Protein AF-A0A963RFQ5-F1 (afdb_monomer)

Solvent-accessible surface area (backbone atoms only — not comparable to full-atom values): 11473 Å² total; per-residue (Å²): 136,90,87,81,85,85,83,85,79,84,81,82,82,82,81,80,81,77,82,69,83,75,82,71,63,84,36,61,40,74,43,76,66,54,84,92,46,74,45,74,45,42,28,19,70,93,43,61,26,36,40,39,58,56,91,96,36,37,60,74,47,77,50,60,72,53,60,88,39,34,50,74,44,72,41,97,82,26,32,37,38,37,42,27,38,72,38,75,66,40,70,39,47,35,40,40,34,36,82,82,50,64,47,44,32,40,40,38,21,30,91,87,52,79,42,39,47,32,40,37,63,46,74,76,87,74,64,92,75,74,61,76,63,79,74,65,68,73,66,71,73,66,49,74,66,59,53,32,48,75,73,72,51,71,76,76,82,75,60,75,87,75,56,86,78,86,77,84,88,86,78,64,76,92,76,53,76,95,72,133

Secondary structure (DSSP, 8-state):
----PPP------------PPP---TTEEEEE--TT-EEEEEE-TT--EEEE--TT--EEEEEES-TTTEEEEE-TTSSEEEEEESSTT-EEEEEEEESS-EEEEEEEE-SSS---SEEEEE-----TT-S------------HHHHHHHTT-PPPPPPGGGS-------S-GGGS-S--

Radius of gyration: 33.77 Å; Cα contacts (8 Å, |Δi|>4): 260; chains: 1; bounding box: 66×51×131 Å

Mean predicted aligned error: 17.14 Å

pLDDT: mean 80.34, std 19.24, range [42.47, 98.69]

Structure (mmCIF, N/CA/C/O backbone):
data_AF-A0A963RFQ5-F1
#
_entry.id   AF-A0A963RFQ5-F1
#
loop_
_atom_site.group_PDB
_atom_site.id
_atom_site.type_symbol
_atom_site.label_atom_id
_atom_site.label_alt_id
_atom_site.label_comp_id
_atom_site.label_asym_id
_atom_site.label_entity_id
_atom_site.label_seq_id
_atom_site.pdbx_PDB_ins_code
_atom_site.Cartn_x
_atom_site.Cartn_y
_atom_site.Cartn_z
_atom_site.occupancy
_atom_site.B_iso_or_equiv
_atom_site.auth_seq_id
_atom_site.auth_comp_id
_atom_site.auth_asym_id
_atom_site.auth_atom_id
_atom_site.pdbx_PDB_model_num
ATOM 1 N N . MET A 1 1 ? -50.830 -5.154 -74.357 1.00 43.59 1 MET A N 1
ATOM 2 C CA . MET A 1 1 ? -49.476 -5.124 -73.756 1.00 43.59 1 MET A CA 1
ATOM 3 C C . MET A 1 1 ? -49.613 -4.628 -72.321 1.00 43.59 1 MET A C 1
ATOM 5 O O . MET A 1 1 ? -50.204 -3.578 -72.120 1.00 43.59 1 MET A O 1
ATOM 9 N N . LYS A 1 2 ? -49.219 -5.442 -71.331 1.00 42.47 2 LYS A N 1
ATOM 10 C CA . LYS A 1 2 ? -49.430 -5.193 -69.890 1.00 42.47 2 LYS A CA 1
ATOM 11 C C . LYS A 1 2 ? -48.361 -4.231 -69.353 1.00 42.47 2 LYS A C 1
ATOM 13 O O . LYS A 1 2 ? -47.179 -4.527 -69.478 1.00 42.47 2 LYS A O 1
ATOM 18 N N . SER A 1 3 ? -48.769 -3.121 -68.737 1.00 43.47 3 SER A N 1
ATOM 19 C CA . SER A 1 3 ? -47.884 -2.211 -67.999 1.00 43.47 3 SER A CA 1
ATOM 20 C C . SER A 1 3 ? -47.833 -2.606 -66.519 1.00 43.47 3 SER A C 1
ATOM 22 O O . SER A 1 3 ? -48.831 -2.464 -65.814 1.00 43.47 3 SER A O 1
ATOM 24 N N . GLY A 1 4 ? -46.687 -3.087 -66.042 1.00 43.66 4 GLY A N 1
ATOM 25 C CA . GLY A 1 4 ? -46.409 -3.268 -64.615 1.00 43.66 4 GLY A CA 1
ATOM 26 C C . GLY A 1 4 ? -45.402 -2.219 -64.150 1.00 43.66 4 GLY A C 1
ATOM 27 O O . GLY A 1 4 ? -44.287 -2.185 -64.659 1.00 43.66 4 GLY A O 1
ATOM 28 N N . LYS A 1 5 ? -45.787 -1.357 -63.205 1.00 55.91 5 LYS A N 1
ATOM 29 C CA . LYS A 1 5 ? -44.851 -0.499 -62.463 1.00 55.91 5 LYS A CA 1
ATOM 30 C C . LYS A 1 5 ? -44.387 -1.264 -61.217 1.00 55.91 5 LYS A C 1
ATOM 32 O O . LYS A 1 5 ? -45.260 -1.637 -60.433 1.00 55.91 5 LYS A O 1
ATOM 37 N N . PRO A 1 6 ? -43.083 -1.484 -60.980 1.00 50.25 6 PRO A N 1
ATOM 38 C CA . PRO A 1 6 ? -42.627 -1.952 -59.682 1.00 50.25 6 PRO A CA 1
ATOM 39 C C . PRO A 1 6 ? -42.428 -0.766 -58.730 1.00 50.25 6 PRO A C 1
ATOM 41 O O . PRO A 1 6 ? -41.808 0.245 -59.059 1.00 50.25 6 PRO A O 1
ATOM 44 N N . LEU A 1 7 ? -43.018 -0.920 -57.549 1.00 51.72 7 LEU A N 1
ATOM 45 C CA . LEU A 1 7 ? -42.945 -0.050 -56.385 1.00 51.72 7 LEU A CA 1
ATOM 46 C C . LEU A 1 7 ? -41.505 -0.060 -55.835 1.00 51.72 7 LEU A C 1
ATOM 48 O O . LEU A 1 7 ? -40.977 -1.125 -55.522 1.00 51.72 7 LEU A O 1
ATOM 52 N N . ALA A 1 8 ? -40.862 1.103 -55.728 1.00 48.78 8 ALA A N 1
ATOM 53 C CA . ALA A 1 8 ? -39.548 1.226 -55.103 1.00 48.78 8 ALA A CA 1
ATOM 54 C C . ALA A 1 8 ? -39.705 1.231 -53.573 1.00 48.78 8 ALA A C 1
ATOM 56 O O . ALA A 1 8 ? -40.286 2.157 -53.010 1.00 48.78 8 ALA A O 1
ATOM 57 N N . ALA A 1 9 ? -39.199 0.193 -52.905 1.00 51.81 9 ALA A N 1
ATOM 58 C CA . ALA A 1 9 ? -39.087 0.138 -51.452 1.00 51.81 9 ALA A CA 1
ATOM 59 C C . ALA A 1 9 ? -37.726 0.713 -51.029 1.00 51.81 9 ALA A C 1
ATOM 61 O O . ALA A 1 9 ? -36.677 0.177 -51.385 1.00 51.81 9 ALA A O 1
ATOM 62 N N . LEU A 1 10 ? -37.748 1.822 -50.288 1.00 51.12 10 LEU A N 1
ATOM 63 C CA . LEU A 1 10 ? -36.567 2.431 -49.683 1.00 51.12 10 LEU A CA 1
ATOM 64 C C . LEU A 1 10 ? -36.243 1.674 -48.384 1.00 51.12 10 LEU A C 1
ATOM 66 O O . LEU A 1 10 ? -37.002 1.751 -47.419 1.00 51.12 10 LEU A O 1
ATOM 70 N N . LEU A 1 11 ? -35.134 0.933 -48.353 1.00 49.69 11 LEU A N 1
ATOM 71 C CA . LEU A 1 11 ? -34.623 0.311 -47.131 1.00 49.69 11 LEU A CA 1
ATOM 72 C C . LEU A 1 11 ? -33.673 1.303 -46.442 1.00 49.69 11 LEU A C 1
ATOM 74 O O . LEU A 1 11 ? -32.576 1.563 -46.935 1.00 49.69 11 LEU A O 1
ATOM 78 N N . ALA A 1 12 ? -34.096 1.880 -45.318 1.00 56.75 12 ALA A N 1
ATOM 79 C CA . ALA A 1 12 ? -33.231 2.689 -44.465 1.00 56.75 12 ALA A CA 1
ATOM 80 C C . ALA A 1 12 ? -32.413 1.764 -43.551 1.00 56.75 12 ALA A C 1
ATOM 82 O O . ALA A 1 12 ? -32.965 1.088 -42.68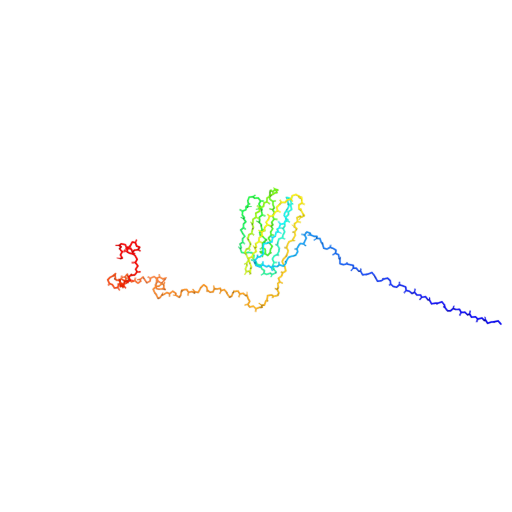4 1.00 56.75 12 ALA A O 1
ATOM 83 N N . LEU A 1 13 ? -31.095 1.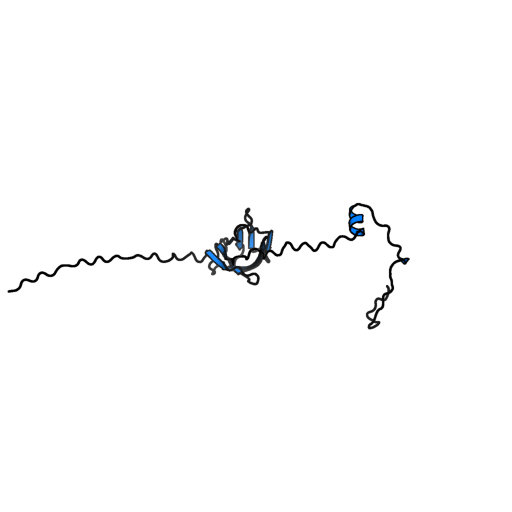719 -43.755 1.00 53.72 13 LEU A N 1
ATOM 84 C CA . LEU A 1 13 ? -30.169 0.961 -42.917 1.00 53.72 13 LEU A CA 1
ATOM 85 C C . LEU A 1 13 ? -29.764 1.824 -41.712 1.00 53.72 13 LEU A C 1
ATOM 87 O O . LEU A 1 13 ? -28.959 2.745 -41.840 1.00 53.72 13 LEU A O 1
ATOM 91 N N . ALA A 1 14 ? -30.340 1.551 -40.542 1.00 57.94 14 ALA A N 1
ATOM 92 C CA . ALA A 1 14 ? -29.927 2.177 -39.290 1.00 57.94 14 ALA A CA 1
ATOM 93 C C . ALA A 1 14 ? -28.645 1.498 -38.776 1.00 57.94 14 ALA A C 1
ATOM 95 O O . ALA A 1 14 ? -28.671 0.347 -38.343 1.00 57.94 14 ALA A O 1
ATOM 96 N N . ALA A 1 15 ? -27.515 2.203 -38.836 1.00 56.50 15 ALA A N 1
ATOM 97 C CA . ALA A 1 15 ? -26.267 1.753 -38.230 1.00 56.50 15 ALA A CA 1
ATOM 98 C C . ALA A 1 15 ? -26.323 1.980 -36.710 1.00 56.50 15 ALA A C 1
ATOM 100 O O . ALA A 1 15 ? -26.242 3.113 -36.237 1.00 56.50 15 ALA A O 1
ATOM 101 N N . VAL A 1 16 ? -26.467 0.901 -35.940 1.00 63.28 16 VAL A N 1
ATOM 102 C CA . VAL A 1 16 ? -26.321 0.934 -34.480 1.00 63.28 16 VAL A CA 1
ATOM 103 C C . VAL A 1 16 ? -24.828 0.910 -34.161 1.00 63.28 16 VAL A C 1
ATOM 105 O O . VAL A 1 16 ? -24.172 -0.120 -34.290 1.00 63.28 16 VAL A O 1
ATOM 108 N N . VAL A 1 17 ? -24.276 2.055 -33.760 1.00 61.16 17 VAL A N 1
ATOM 109 C CA . VAL A 1 17 ? -22.929 2.123 -33.181 1.00 61.16 17 VAL A CA 1
ATOM 110 C C . VAL A 1 17 ? -23.034 1.675 -31.727 1.00 61.16 17 VAL A C 1
ATOM 112 O O . VAL A 1 17 ? -23.452 2.438 -30.860 1.00 61.16 17 VAL A O 1
ATOM 115 N N . THR A 1 18 ? -22.675 0.425 -31.443 1.00 62.66 18 THR A N 1
ATOM 116 C CA . THR A 1 18 ? -22.452 -0.018 -30.064 1.00 62.66 18 THR A CA 1
ATOM 117 C C . THR A 1 18 ? -21.097 0.516 -29.612 1.00 62.66 18 THR A C 1
ATOM 119 O O . THR A 1 18 ? -20.060 0.051 -30.087 1.00 62.66 18 THR A O 1
ATOM 122 N N . ALA A 1 19 ? -21.088 1.507 -28.720 1.00 58.91 19 ALA A N 1
ATOM 123 C CA . ALA A 1 19 ? -19.869 1.924 -28.038 1.00 5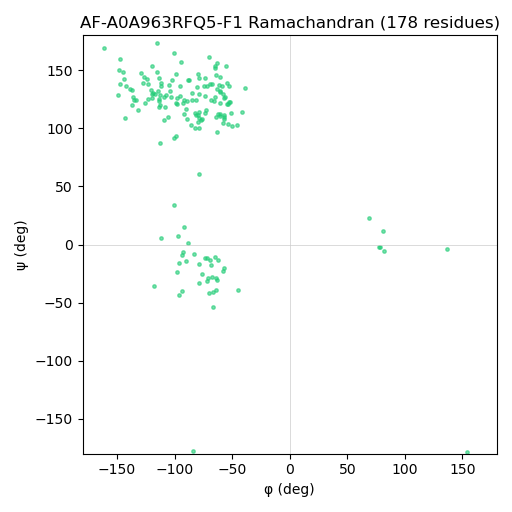8.91 19 ALA A CA 1
ATOM 124 C C . ALA A 1 19 ? -19.323 0.726 -27.241 1.00 58.91 19 ALA A C 1
ATOM 126 O O . ALA A 1 19 ? -19.953 0.271 -26.288 1.00 58.91 19 ALA A O 1
ATOM 127 N N . GLY A 1 20 ? -18.187 0.172 -27.672 1.00 63.44 20 GLY A N 1
ATOM 128 C CA . GLY A 1 20 ? -17.482 -0.861 -26.915 1.00 63.44 20 GLY A CA 1
ATOM 129 C C . GLY A 1 20 ? -16.967 -0.295 -25.587 1.00 63.44 20 GLY A C 1
ATOM 130 O O . GLY A 1 20 ? -16.739 0.916 -25.497 1.00 63.44 20 GLY A O 1
ATOM 131 N N . PRO A 1 21 ? -16.778 -1.132 -24.550 1.00 63.41 21 PRO A N 1
ATOM 132 C CA . PRO A 1 21 ? -16.216 -0.665 -23.292 1.00 63.41 21 PRO A CA 1
ATOM 133 C C . PRO A 1 21 ? -14.851 -0.029 -23.569 1.00 63.41 21 PRO A C 1
ATOM 135 O O . PRO A 1 21 ? -13.986 -0.639 -24.201 1.00 63.41 21 PRO A O 1
ATOM 138 N N . ALA A 1 22 ? -14.666 1.214 -23.127 1.00 67.06 22 ALA A N 1
ATOM 139 C CA . ALA A 1 22 ? -13.363 1.857 -23.171 1.00 67.06 22 ALA A CA 1
ATOM 140 C C . ALA A 1 22 ? -12.364 0.974 -22.407 1.00 67.06 22 ALA A C 1
ATOM 142 O O . ALA A 1 22 ? -12.626 0.588 -21.267 1.00 67.06 22 ALA A O 1
ATOM 143 N N . LEU A 1 23 ? -11.238 0.628 -23.038 1.00 72.19 23 LEU A N 1
ATOM 144 C CA . LEU A 1 23 ? -10.169 -0.115 -22.375 1.00 72.19 23 LEU A CA 1
ATOM 145 C C . LEU A 1 23 ? -9.672 0.722 -21.191 1.00 72.19 23 LEU A C 1
ATOM 147 O O . LEU A 1 23 ? -9.111 1.801 -21.381 1.00 72.19 23 LEU A O 1
ATOM 151 N N . ALA A 1 24 ? -9.922 0.244 -19.974 1.00 83.19 24 ALA A N 1
ATOM 152 C CA . ALA A 1 24 ? -9.418 0.875 -18.764 1.00 83.19 24 ALA A CA 1
ATOM 153 C C . ALA A 1 24 ? -7.880 0.897 -18.785 1.00 83.19 24 ALA A C 1
ATOM 155 O O . ALA A 1 24 ? -7.245 -0.038 -19.277 1.00 83.19 24 ALA A O 1
ATOM 156 N N . ASP A 1 25 ? -7.273 1.963 -18.254 1.00 92.06 25 ASP A N 1
ATOM 157 C CA . ASP A 1 25 ? -5.814 2.066 -18.168 1.00 92.06 25 ASP A CA 1
ATOM 158 C C . ASP A 1 25 ? -5.261 0.912 -17.305 1.00 92.06 25 ASP A C 1
ATOM 160 O O . ASP A 1 25 ? -5.629 0.809 -16.132 1.00 92.06 25 ASP A O 1
ATOM 164 N N . PRO A 1 26 ? -4.361 0.058 -17.831 1.00 92.00 26 PRO A N 1
ATOM 165 C CA . PRO A 1 26 ? -3.879 -1.133 -17.128 1.00 92.00 26 PRO A CA 1
ATOM 166 C C . PRO A 1 26 ? -3.067 -0.825 -15.861 1.00 92.00 26 PRO A C 1
ATOM 168 O O . PRO A 1 26 ? -2.755 -1.732 -15.094 1.00 92.00 26 PRO A O 1
ATOM 171 N N . ARG A 1 27 ? -2.689 0.439 -15.632 1.00 95.50 27 ARG A N 1
ATOM 172 C CA . ARG A 1 27 ? -1.986 0.893 -14.420 1.00 95.50 27 ARG A CA 1
ATOM 173 C C . ARG A 1 27 ? -2.939 1.184 -13.258 1.00 95.50 27 ARG A C 1
ATOM 175 O O . ARG A 1 27 ? -2.476 1.444 -12.143 1.00 95.50 27 ARG A O 1
ATOM 182 N N . LEU A 1 28 ? -4.247 1.168 -13.519 1.00 96.38 28 LEU A N 1
ATOM 183 C CA . LEU A 1 28 ? -5.315 1.256 -12.530 1.00 96.38 28 LEU A CA 1
ATOM 184 C C . LEU A 1 28 ? -5.819 -0.160 -12.248 1.00 96.38 28 LEU A C 1
ATOM 186 O O . LEU A 1 28 ? -6.657 -0.704 -12.962 1.00 96.38 28 LEU A O 1
ATOM 190 N N . VAL A 1 29 ? -5.255 -0.773 -11.216 1.00 96.38 29 VAL A N 1
ATOM 191 C CA . VAL A 1 29 ? -5.470 -2.177 -10.877 1.00 96.38 29 VAL A CA 1
ATOM 192 C C . VAL A 1 29 ? -6.568 -2.294 -9.828 1.00 96.38 29 VAL A C 1
ATOM 194 O O . VAL A 1 29 ? -6.581 -1.561 -8.837 1.00 96.38 29 VAL A O 1
ATOM 197 N N . SER A 1 30 ? -7.463 -3.256 -10.030 1.00 95.88 30 SER A N 1
ATOM 198 C CA . SER A 1 30 ? -8.439 -3.690 -9.036 1.00 95.88 30 SER A CA 1
ATOM 199 C C . SER A 1 30 ? -8.197 -5.166 -8.740 1.00 95.88 30 SER A C 1
ATOM 201 O O . SER A 1 30 ? -8.083 -5.961 -9.672 1.00 95.88 30 SER A O 1
ATOM 203 N N . THR A 1 31 ? -8.094 -5.537 -7.467 1.00 96.06 31 THR A N 1
ATOM 204 C CA . THR A 1 31 ? -7.942 -6.935 -7.036 1.00 96.06 31 THR A CA 1
ATOM 205 C C . THR A 1 31 ? -8.964 -7.267 -5.969 1.00 96.06 31 THR A C 1
ATOM 207 O O . THR A 1 31 ? -9.298 -6.424 -5.149 1.00 96.06 31 THR A O 1
ATOM 210 N N . HIS A 1 32 ? -9.426 -8.509 -5.937 1.00 97.06 32 HIS A N 1
ATOM 211 C CA . HIS A 1 32 ? -10.196 -8.992 -4.802 1.00 97.06 32 HIS A CA 1
ATOM 212 C C . HIS A 1 32 ? -9.312 -9.080 -3.550 1.00 97.06 32 HIS A C 1
ATOM 214 O O . HIS A 1 32 ? -8.139 -9.468 -3.662 1.00 97.06 32 HIS A O 1
ATOM 220 N N . TYR A 1 33 ? -9.859 -8.656 -2.410 1.00 97.31 33 TYR A N 1
ATOM 221 C CA . TYR A 1 33 ? -9.254 -8.833 -1.095 1.00 97.31 33 TYR A CA 1
ATOM 222 C C . TYR A 1 33 ? -9.382 -10.288 -0.648 1.00 97.31 33 TYR A C 1
ATOM 224 O O . TYR A 1 33 ? -10.437 -10.886 -0.798 1.00 97.31 33 TYR A O 1
ATOM 232 N N . ASP A 1 34 ? -8.302 -10.822 -0.095 1.00 96.25 34 ASP A N 1
ATOM 233 C CA . ASP A 1 34 ? -8.206 -12.170 0.452 1.00 96.25 34 ASP A CA 1
ATOM 234 C C . ASP A 1 34 ? -7.179 -12.100 1.592 1.00 96.25 34 ASP A C 1
ATOM 236 O O . ASP A 1 34 ? -6.099 -11.523 1.409 1.00 96.25 34 ASP A O 1
ATOM 240 N N . GLU A 1 35 ? -7.547 -12.601 2.771 1.00 94.94 35 GLU A N 1
ATOM 241 C CA . GLU A 1 35 ? -6.746 -12.496 3.996 1.00 94.94 35 GLU A CA 1
ATOM 242 C C . GLU A 1 35 ? -5.438 -13.300 3.932 1.00 94.94 35 GLU A C 1
ATOM 244 O O . GLU A 1 35 ? -4.433 -12.887 4.512 1.00 94.94 35 GLU A O 1
ATOM 249 N N . ASP A 1 36 ? -5.413 -14.376 3.143 1.00 95.38 36 ASP A N 1
ATOM 250 C CA . ASP A 1 36 ? -4.265 -15.278 3.000 1.00 95.38 36 ASP A CA 1
ATOM 251 C C . ASP A 1 36 ? -3.401 -14.943 1.772 1.00 95.38 36 ASP A C 1
ATOM 253 O O . ASP A 1 36 ? -2.461 -15.666 1.412 1.00 95.38 36 ASP A O 1
ATOM 257 N N . LYS A 1 37 ? -3.698 -13.828 1.094 1.00 97.12 37 LYS A N 1
ATOM 258 C CA . LYS A 1 37 ? -3.075 -13.476 -0.181 1.00 97.12 37 LYS A CA 1
ATOM 259 C C . LYS A 1 37 ? -2.087 -12.324 -0.065 1.00 97.12 37 LYS A C 1
ATOM 261 O O . LYS A 1 37 ? -2.408 -11.210 0.340 1.00 97.12 37 LYS A O 1
ATOM 266 N N . VAL A 1 38 ? -0.885 -12.558 -0.589 1.00 98.31 38 VAL A N 1
ATOM 267 C CA . VAL A 1 38 ? 0.111 -11.501 -0.803 1.00 98.31 38 VAL A CA 1
ATOM 268 C C . VAL A 1 38 ? -0.136 -10.806 -2.141 1.00 98.31 38 VAL A C 1
ATOM 270 O O . VAL A 1 38 ? -0.144 -11.437 -3.202 1.00 98.31 38 VAL A O 1
ATOM 273 N N . VAL A 1 39 ? -0.292 -9.483 -2.111 1.00 98.31 39 VAL A N 1
ATOM 274 C CA . VAL A 1 39 ? -0.515 -8.663 -3.306 1.00 98.31 39 VAL A CA 1
ATOM 275 C C . VAL A 1 39 ? 0.786 -8.016 -3.766 1.00 98.31 39 VAL A C 1
ATOM 277 O O . VAL A 1 39 ? 1.418 -7.248 -3.044 1.00 98.31 39 VAL A O 1
ATOM 280 N N . ARG A 1 40 ? 1.191 -8.281 -5.011 1.00 97.94 40 ARG A N 1
ATOM 281 C CA . ARG A 1 40 ? 2.374 -7.634 -5.586 1.00 97.94 40 ARG A CA 1
ATOM 282 C C . ARG A 1 40 ? 2.068 -6.213 -6.050 1.00 97.94 40 ARG A C 1
ATOM 284 O O . ARG A 1 40 ? 1.167 -6.001 -6.859 1.00 97.94 40 ARG A O 1
ATOM 291 N N . VAL A 1 41 ? 2.897 -5.261 -5.631 1.00 98.06 41 VAL A N 1
ATOM 292 C CA . VAL A 1 41 ? 2.882 -3.876 -6.110 1.00 98.06 41 VAL A CA 1
ATOM 293 C C . VAL A 1 41 ? 4.124 -3.637 -6.961 1.00 98.06 41 VAL A C 1
ATOM 295 O O . VAL A 1 41 ? 5.245 -3.535 -6.459 1.00 98.06 41 VAL A O 1
ATOM 298 N N . ASN A 1 42 ? 3.921 -3.542 -8.276 1.00 97.94 42 ASN A N 1
ATOM 299 C CA . ASN A 1 42 ? 4.991 -3.202 -9.209 1.00 97.94 42 ASN A CA 1
ATOM 300 C C . ASN A 1 42 ? 5.225 -1.687 -9.183 1.00 97.94 42 ASN A C 1
ATOM 302 O O . ASN A 1 42 ? 4.382 -0.912 -9.633 1.00 97.94 42 ASN A O 1
ATOM 306 N N . GLY A 1 43 ? 6.372 -1.268 -8.663 1.00 97.00 43 GLY A N 1
ATOM 307 C CA . GLY A 1 43 ? 6.840 0.110 -8.643 1.00 97.00 43 GLY A CA 1
ATOM 308 C C . GLY A 1 43 ? 7.871 0.401 -9.735 1.00 97.00 43 GLY A C 1
ATOM 309 O O . GLY A 1 43 ? 8.481 -0.493 -10.325 1.00 97.00 43 GLY A O 1
ATOM 310 N N . LYS A 1 44 ? 8.099 1.691 -9.977 1.00 97.25 44 LYS A N 1
ATOM 311 C CA . LYS A 1 44 ? 9.168 2.201 -10.840 1.00 97.25 44 LYS A CA 1
ATOM 312 C C . LYS A 1 44 ? 9.705 3.499 -10.253 1.00 97.25 44 LYS A C 1
ATOM 314 O O . LYS A 1 44 ? 8.933 4.296 -9.724 1.00 97.25 44 LYS A O 1
ATOM 319 N N . LEU A 1 45 ? 11.016 3.715 -10.348 1.00 96.50 45 LEU A N 1
ATOM 320 C CA . LEU A 1 45 ? 11.632 4.966 -9.903 1.00 96.50 45 LEU A CA 1
ATOM 321 C C . LEU A 1 45 ? 10.944 6.180 -10.533 1.00 96.50 45 LEU A C 1
ATOM 323 O O . LEU A 1 45 ? 10.634 6.183 -11.725 1.00 96.50 45 LEU A O 1
ATOM 327 N N . GLY A 1 46 ? 10.709 7.203 -9.712 1.00 95.81 46 GLY A N 1
ATOM 328 C CA . GLY A 1 46 ? 10.009 8.423 -10.120 1.00 95.81 46 GLY A CA 1
ATOM 329 C C . GLY A 1 46 ? 8.484 8.291 -10.217 1.00 95.81 46 GLY A C 1
ATOM 330 O O . GLY A 1 46 ? 7.822 9.293 -10.467 1.00 95.81 46 GLY A O 1
ATOM 331 N N . VAL A 1 47 ? 7.916 7.104 -9.983 1.00 97.06 47 VAL A N 1
ATOM 332 C CA . VAL A 1 47 ? 6.467 6.863 -9.991 1.00 97.06 47 VAL A CA 1
ATOM 333 C C . VAL A 1 47 ? 5.989 6.538 -8.579 1.00 97.06 47 VAL A C 1
ATOM 335 O O . VAL A 1 47 ? 6.619 5.762 -7.863 1.00 97.06 47 VAL A O 1
ATOM 338 N N . GLN A 1 48 ? 4.866 7.132 -8.183 1.00 98.00 48 GLN A N 1
ATOM 339 C CA . GLN A 1 48 ? 4.190 6.853 -6.920 1.00 98.00 48 GLN A CA 1
ATOM 340 C C . GLN A 1 48 ? 2.970 5.967 -7.180 1.00 98.00 48 GLN A C 1
ATOM 342 O O . GLN A 1 48 ? 2.113 6.320 -7.991 1.00 98.00 48 GLN A O 1
ATOM 347 N N . ALA A 1 49 ? 2.879 4.851 -6.464 1.00 98.25 49 ALA A N 1
ATOM 348 C CA . ALA A 1 49 ? 1.680 4.031 -6.415 1.00 98.25 49 ALA A CA 1
ATOM 349 C C . ALA A 1 49 ? 0.755 4.532 -5.299 1.00 98.25 49 ALA A C 1
ATOM 351 O O . ALA A 1 49 ? 1.213 4.925 -4.225 1.00 98.25 49 ALA A O 1
ATOM 352 N N . THR A 1 50 ? -0.551 4.508 -5.553 1.00 98.56 50 THR A N 1
ATOM 353 C CA . THR A 1 50 ? -1.584 4.786 -4.548 1.00 98.56 50 THR A CA 1
ATOM 354 C C . THR A 1 50 ? -2.359 3.511 -4.266 1.00 98.56 50 THR A C 1
ATOM 356 O O . THR A 1 50 ? -2.980 2.961 -5.173 1.00 98.56 50 THR A O 1
ATOM 359 N N . ILE A 1 51 ? -2.352 3.046 -3.027 1.00 98.56 51 ILE A N 1
ATOM 360 C CA . ILE A 1 51 ? -3.200 1.946 -2.570 1.00 98.56 51 ILE A CA 1
ATOM 361 C C . ILE A 1 51 ? -4.406 2.577 -1.880 1.00 98.56 51 ILE A C 1
ATOM 363 O O . ILE A 1 51 ? -4.223 3.424 -1.010 1.00 98.56 51 ILE A O 1
ATOM 367 N N . ALA A 1 52 ? -5.614 2.219 -2.307 1.00 98.19 52 ALA A N 1
ATOM 368 C CA . ALA A 1 52 ? -6.856 2.694 -1.708 1.00 98.19 52 ALA A CA 1
ATOM 369 C C . ALA A 1 52 ? -7.595 1.529 -1.049 1.00 98.19 52 ALA A C 1
ATOM 371 O O . ALA A 1 52 ? -7.899 0.531 -1.717 1.00 98.19 52 ALA A O 1
ATOM 372 N N . PHE A 1 53 ? -7.870 1.683 0.242 1.00 98.06 53 PHE A N 1
ATOM 373 C CA . PHE A 1 53 ? -8.635 0.733 1.045 1.00 98.06 53 PHE A CA 1
ATOM 374 C C . PHE A 1 53 ? -10.142 0.971 0.882 1.00 98.06 53 PHE A C 1
ATOM 376 O O . PHE A 1 53 ? -10.561 1.759 0.028 1.00 98.06 53 PHE A O 1
ATOM 383 N N . ALA A 1 54 ? -10.974 0.202 1.593 1.00 95.94 54 ALA A N 1
ATOM 384 C CA . ALA A 1 54 ? -12.421 0.361 1.498 1.00 95.94 54 ALA A CA 1
ATOM 385 C C . ALA A 1 54 ? -12.856 1.746 1.993 1.00 95.94 54 ALA A C 1
ATOM 387 O O . ALA A 1 54 ? -12.196 2.363 2.829 1.00 95.94 54 ALA A O 1
ATOM 388 N N . ASP A 1 55 ? -14.013 2.208 1.529 1.00 92.25 55 ASP A N 1
ATOM 389 C CA . ASP A 1 55 ? -14.591 3.436 2.059 1.00 92.25 55 ASP A CA 1
ATOM 390 C C . ASP A 1 55 ? -14.866 3.266 3.570 1.00 92.25 55 ASP A C 1
ATOM 392 O O . ASP A 1 55 ? -15.430 2.262 4.025 1.00 92.25 55 ASP A O 1
ATOM 396 N N . GLY A 1 56 ? -14.420 4.243 4.363 1.00 91.88 56 GLY A N 1
ATOM 397 C CA . GLY A 1 56 ? -14.513 4.203 5.825 1.00 91.88 56 GLY A CA 1
ATOM 398 C C . GLY A 1 56 ? -13.618 3.153 6.488 1.00 91.88 56 GLY A C 1
ATOM 399 O O . GLY A 1 56 ? -13.958 2.694 7.572 1.00 91.88 56 GLY A O 1
ATOM 400 N N . GLU A 1 57 ? -12.550 2.710 5.826 1.00 95.19 57 GLU A N 1
ATOM 401 C CA . GLU A 1 57 ? -11.468 1.913 6.411 1.00 95.19 57 GLU A CA 1
ATOM 402 C C . GLU A 1 57 ? -10.243 2.810 6.621 1.00 95.19 57 GLU A C 1
ATOM 404 O O . GLU A 1 57 ? -9.862 3.565 5.724 1.00 95.19 57 GLU A O 1
ATOM 409 N N . SER A 1 58 ? -9.648 2.753 7.810 1.00 96.69 58 SER A N 1
ATOM 410 C CA . SER A 1 58 ? -8.563 3.643 8.233 1.00 96.69 58 SER A CA 1
ATOM 411 C C . SER A 1 58 ? -7.311 2.852 8.591 1.00 96.69 58 SER A C 1
ATOM 413 O O . SER A 1 58 ? -7.365 1.879 9.335 1.00 96.69 58 SER A O 1
ATOM 415 N N . ILE A 1 59 ? -6.163 3.290 8.082 1.00 98.19 59 ILE A N 1
ATOM 416 C CA . ILE A 1 59 ? -4.852 2.716 8.388 1.00 98.19 59 ILE A CA 1
ATOM 417 C C . ILE A 1 59 ? -4.486 3.016 9.843 1.00 98.19 59 ILE A C 1
ATOM 419 O O . ILE A 1 59 ? -4.390 4.178 10.239 1.00 98.19 59 ILE A O 1
ATOM 423 N N . GLU A 1 60 ? -4.191 1.964 10.601 1.00 97.44 60 GLU A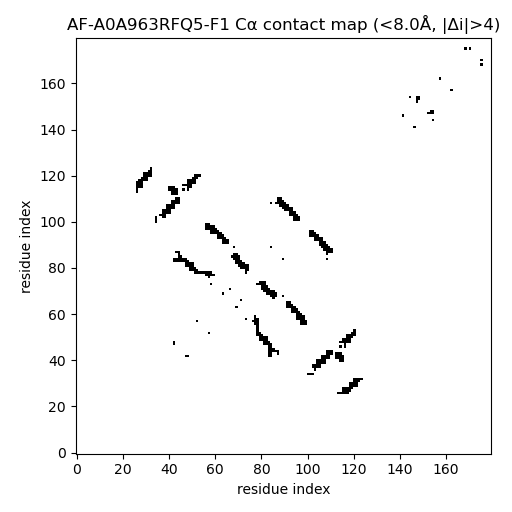 N 1
ATOM 424 C CA . GLU A 1 60 ? -3.690 2.057 11.972 1.00 97.44 60 GLU A CA 1
ATOM 425 C C . GLU A 1 60 ? -2.165 1.966 12.011 1.00 97.44 60 GLU A C 1
ATOM 427 O O . GLU A 1 60 ? -1.502 2.735 12.707 1.00 97.44 60 GLU A O 1
ATOM 432 N N . ASN A 1 61 ? -1.592 1.033 11.245 1.00 96.69 61 ASN A N 1
ATOM 433 C CA . ASN A 1 61 ? -0.157 0.794 11.246 1.00 96.69 61 ASN A CA 1
ATOM 434 C C . ASN A 1 61 ? 0.361 0.322 9.885 1.00 96.69 61 ASN A C 1
ATOM 436 O O . ASN A 1 61 ? -0.324 -0.373 9.132 1.00 96.69 61 ASN A O 1
ATOM 440 N N . VAL A 1 62 ? 1.617 0.659 9.593 1.00 98.19 62 VAL A N 1
ATOM 441 C CA . VAL A 1 62 ? 2.319 0.192 8.396 1.00 98.19 62 VAL A CA 1
ATOM 442 C C . VAL A 1 62 ? 3.729 -0.241 8.764 1.00 98.19 62 VAL A C 1
ATOM 444 O O . VAL A 1 62 ? 4.497 0.530 9.335 1.00 98.19 62 VAL A O 1
ATOM 447 N N . ALA A 1 63 ? 4.084 -1.465 8.387 1.00 97.88 63 ALA A N 1
ATOM 448 C CA . ALA A 1 63 ? 5.422 -2.014 8.548 1.00 97.88 63 ALA A CA 1
ATOM 449 C C . ALA A 1 63 ? 6.005 -2.355 7.175 1.00 97.88 63 ALA A C 1
ATOM 451 O O . ALA A 1 63 ? 5.360 -3.022 6.372 1.00 97.88 63 ALA A O 1
ATOM 452 N N . VAL A 1 64 ? 7.231 -1.917 6.901 1.00 98.19 64 VAL A N 1
ATOM 453 C CA . VAL A 1 64 ? 7.959 -2.215 5.660 1.00 98.19 64 VAL A CA 1
ATOM 454 C C . VAL A 1 64 ? 9.329 -2.785 6.010 1.00 98.19 64 VAL A C 1
ATOM 456 O O . VAL A 1 64 ? 9.963 -2.310 6.951 1.00 98.19 64 VAL A O 1
ATOM 459 N N . GLY A 1 65 ? 9.776 -3.805 5.276 1.00 97.81 65 GLY A N 1
ATOM 460 C CA . GLY A 1 65 ? 11.051 -4.468 5.555 1.00 97.81 65 GLY A CA 1
ATOM 461 C C . GLY A 1 65 ? 12.261 -3.559 5.314 1.00 97.81 65 GLY A C 1
ATOM 462 O O . GLY A 1 65 ? 13.083 -3.367 6.203 1.00 97.81 65 GLY A O 1
ATOM 463 N N . ASP A 1 66 ? 12.363 -2.975 4.117 1.00 95.75 66 ASP A N 1
ATOM 464 C CA . ASP A 1 66 ? 13.441 -2.050 3.739 1.00 95.75 66 ASP A CA 1
ATOM 465 C C . ASP A 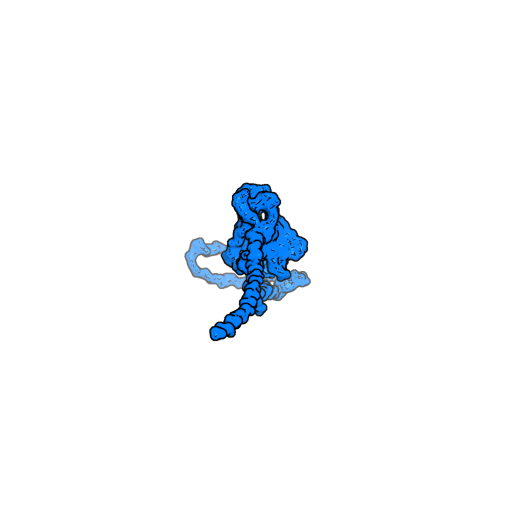1 66 ? 12.886 -0.631 3.539 1.00 95.75 66 ASP A C 1
ATOM 467 O O . ASP A 1 66 ? 12.515 -0.230 2.432 1.00 95.75 66 ASP A O 1
ATOM 471 N N . SER A 1 67 ? 12.818 0.134 4.633 1.00 96.25 67 SER A N 1
ATOM 472 C CA . SER A 1 67 ? 12.351 1.529 4.638 1.00 96.25 67 SER A CA 1
ATOM 473 C C . SER A 1 67 ? 13.352 2.524 4.040 1.00 96.25 67 SER A C 1
ATOM 475 O O . SER A 1 67 ? 12.991 3.671 3.786 1.00 96.25 67 SER A O 1
ATOM 477 N N . GLN A 1 68 ? 14.600 2.116 3.789 1.00 97.50 68 GLN A N 1
ATOM 478 C CA . GLN A 1 68 ? 15.598 2.984 3.152 1.00 97.50 68 GLN A CA 1
ATOM 479 C C . GLN A 1 68 ? 15.381 3.053 1.641 1.00 97.50 68 GLN A C 1
ATOM 481 O O . GLN A 1 68 ? 15.610 4.090 1.019 1.00 97.50 68 GLN A O 1
ATOM 486 N N . LYS A 1 69 ? 14.899 1.958 1.043 1.00 97.81 69 LYS A N 1
ATOM 487 C CA . LYS A 1 69 ? 14.627 1.879 -0.400 1.00 97.81 69 LYS A CA 1
ATOM 488 C C . LYS A 1 69 ? 13.190 2.208 -0.776 1.00 97.81 69 LYS A C 1
ATOM 490 O O . LYS A 1 69 ? 12.901 2.356 -1.966 1.00 97.81 69 LYS A O 1
ATOM 495 N N . TRP A 1 70 ? 12.299 2.341 0.203 1.00 98.25 70 TRP A N 1
ATOM 496 C CA . TRP A 1 70 ? 10.877 2.588 -0.013 1.00 98.25 70 TRP A CA 1
ATOM 497 C C . TRP A 1 70 ? 10.357 3.701 0.885 1.00 98.25 70 TRP A C 1
ATOM 499 O O . TRP A 1 70 ? 10.424 3.622 2.107 1.00 98.25 70 TRP A O 1
ATOM 509 N N . GLN A 1 71 ? 9.763 4.716 0.263 1.00 98.25 71 GLN A N 1
ATOM 510 C CA . GLN A 1 71 ? 9.009 5.742 0.961 1.00 98.25 71 GLN A CA 1
ATOM 511 C C . GLN A 1 71 ? 7.538 5.342 1.016 1.00 98.25 71 GLN A C 1
ATOM 513 O O . GLN A 1 71 ? 6.893 5.160 -0.021 1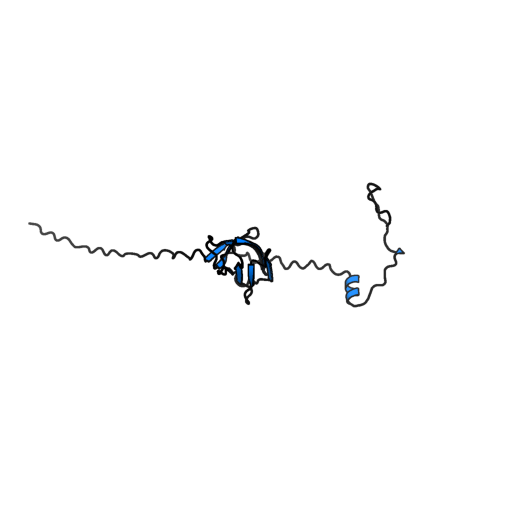.00 98.25 71 GLN A O 1
ATOM 518 N N . ILE A 1 72 ? 7.022 5.245 2.237 1.00 98.19 72 ILE A N 1
ATOM 519 C CA . ILE A 1 72 ? 5.632 4.914 2.529 1.00 98.19 72 ILE A CA 1
ATOM 520 C C . ILE A 1 72 ? 4.992 6.108 3.237 1.00 98.19 72 ILE A C 1
ATOM 522 O O . ILE A 1 72 ? 5.567 6.662 4.173 1.00 98.19 72 ILE A O 1
ATOM 526 N N . THR A 1 73 ? 3.832 6.565 2.773 1.00 98.12 73 THR A N 1
ATOM 527 C CA . THR A 1 73 ? 3.167 7.746 3.340 1.00 98.12 73 THR A CA 1
ATOM 528 C C . THR A 1 73 ? 1.655 7.558 3.349 1.00 98.12 73 THR A C 1
ATOM 530 O O . THR A 1 73 ? 1.037 7.581 2.284 1.00 98.12 73 THR A O 1
ATOM 533 N N . PRO A 1 74 ? 1.036 7.376 4.525 1.00 97.25 74 PRO A N 1
ATOM 534 C CA . PRO A 1 74 ? -0.414 7.411 4.654 1.00 97.25 74 PRO A CA 1
ATOM 535 C C . PRO A 1 74 ? -0.963 8.797 4.302 1.00 97.25 74 PRO A C 1
ATOM 537 O O . PRO A 1 74 ? -0.337 9.829 4.559 1.00 97.25 74 PRO A O 1
ATOM 540 N N . SER A 1 75 ? -2.147 8.829 3.705 1.00 96.88 75 SER A N 1
ATOM 541 C CA . SER A 1 75 ? -2.909 10.064 3.524 1.00 96.88 75 SER A CA 1
ATOM 542 C C . SER A 1 75 ? -3.450 10.586 4.855 1.00 96.88 75 SER A C 1
ATOM 544 O O . SER A 1 75 ? -3.578 9.848 5.827 1.00 96.88 75 SER A O 1
ATOM 546 N N . LYS A 1 76 ? -3.820 11.872 4.893 1.00 93.38 76 LYS A N 1
ATOM 547 C CA . LYS A 1 76 ? -4.412 12.487 6.093 1.00 93.38 76 LYS A CA 1
ATOM 548 C C . LYS A 1 76 ? -5.767 11.885 6.477 1.00 93.38 76 LYS A C 1
ATOM 550 O O . LYS A 1 76 ? -6.125 11.938 7.644 1.00 93.38 76 LYS A O 1
ATOM 555 N N . SER A 1 77 ? -6.516 11.379 5.500 1.00 91.19 77 SER A N 1
ATOM 556 C CA . SER A 1 77 ? -7.806 10.715 5.700 1.00 91.19 77 SER A CA 1
ATOM 557 C C . SER A 1 77 ? -7.665 9.272 6.188 1.00 91.19 77 SER A C 1
ATOM 559 O O . SER A 1 77 ? -8.632 8.731 6.704 1.00 91.19 77 SER A O 1
ATOM 561 N N . GLY A 1 78 ? -6.479 8.666 6.062 1.00 92.19 78 GLY A N 1
ATOM 562 C CA . GLY A 1 78 ? -6.195 7.318 6.555 1.00 92.19 78 GLY A CA 1
ATOM 563 C C . GLY A 1 78 ? -6.645 6.179 5.636 1.00 92.19 78 GLY A C 1
ATOM 564 O O . GLY A 1 78 ? -6.290 5.045 5.901 1.00 92.19 78 GLY A O 1
ATOM 565 N N . ASP A 1 79 ? -7.349 6.446 4.540 1.00 93.81 79 ASP A N 1
ATOM 566 C CA . ASP A 1 79 ? -7.897 5.447 3.603 1.00 93.81 79 ASP A CA 1
ATOM 567 C C . ASP A 1 79 ? -6.996 5.189 2.378 1.00 93.81 79 ASP A C 1
ATOM 569 O O . ASP A 1 79 ? -7.140 4.189 1.667 1.00 93.81 79 ASP A O 1
ATOM 573 N N . LEU A 1 80 ? -6.042 6.089 2.124 1.00 97.88 80 LEU A N 1
ATOM 574 C CA . LEU A 1 80 ? -5.043 5.953 1.062 1.00 97.88 80 LEU A CA 1
ATOM 575 C C . LEU A 1 80 ? -3.631 5.792 1.625 1.00 97.88 80 LEU A C 1
ATOM 577 O O . LEU A 1 80 ? -3.245 6.489 2.568 1.00 97.88 80 LEU A O 1
ATOM 581 N N . LEU A 1 81 ? -2.828 4.966 0.955 1.00 98.50 81 LEU A N 1
ATOM 582 C CA . LEU A 1 81 ? -1.403 4.786 1.208 1.00 98.50 81 LEU A CA 1
ATOM 583 C C . LEU A 1 81 ? -0.589 5.062 -0.060 1.00 98.50 81 LEU A C 1
ATOM 585 O O . LEU A 1 81 ? -0.809 4.453 -1.109 1.00 98.50 81 LEU A O 1
ATOM 589 N N . PHE A 1 82 ? 0.381 5.965 0.039 1.00 98.56 82 PHE A N 1
ATOM 590 C CA . PHE A 1 82 ? 1.312 6.272 -1.039 1.00 98.56 82 PHE A CA 1
ATOM 591 C C . PHE A 1 82 ? 2.594 5.460 -0.878 1.00 98.56 82 PHE A C 1
ATOM 593 O O . PHE A 1 82 ? 3.217 5.473 0.182 1.00 98.56 82 PHE A O 1
ATOM 600 N N . VAL A 1 83 ? 2.989 4.769 -1.945 1.00 98.44 83 VAL A N 1
ATOM 601 C CA . VAL A 1 83 ? 4.155 3.880 -1.974 1.00 98.44 83 VAL A CA 1
ATOM 602 C C . VAL A 1 83 ? 5.062 4.302 -3.119 1.00 98.44 83 VAL A C 1
ATOM 604 O O . VAL A 1 83 ? 4.644 4.326 -4.280 1.00 98.44 83 VAL A O 1
ATOM 607 N N . LYS A 1 84 ? 6.314 4.639 -2.810 1.00 97.94 84 LYS A N 1
ATOM 608 C CA . LYS A 1 84 ? 7.285 5.112 -3.798 1.00 97.94 84 LYS A CA 1
ATOM 609 C C . LYS A 1 84 ? 8.642 4.430 -3.605 1.00 97.94 84 LYS A C 1
ATOM 611 O O . LYS A 1 84 ? 9.220 4.545 -2.524 1.00 97.94 84 LYS A O 1
ATOM 616 N N . PRO A 1 85 ? 9.199 3.776 -4.638 1.00 97.88 85 PRO A N 1
ATOM 617 C CA . PRO A 1 85 ? 10.568 3.295 -4.575 1.00 97.88 85 PRO A CA 1
ATOM 618 C C . PRO A 1 85 ? 11.548 4.470 -4.662 1.00 97.88 85 PRO A C 1
ATOM 620 O O . PRO A 1 85 ? 11.390 5.379 -5.484 1.00 97.88 85 PRO A O 1
ATOM 623 N N . LEU A 1 86 ? 12.571 4.424 -3.819 1.00 97.56 86 LEU A N 1
ATOM 624 C CA . LEU A 1 86 ? 13.690 5.365 -3.792 1.00 97.56 86 LEU A CA 1
ATOM 625 C C . LEU A 1 86 ? 14.910 4.813 -4.543 1.00 97.56 86 LEU A C 1
ATOM 627 O O . LEU A 1 86 ? 15.704 5.589 -5.067 1.00 97.56 86 LEU A O 1
ATOM 631 N N . GLU A 1 87 ? 15.007 3.485 -4.675 1.00 96.44 87 GLU A N 1
ATOM 632 C CA . GLU A 1 87 ? 16.070 2.782 -5.400 1.00 96.44 87 GLU A CA 1
ATOM 633 C C . GLU A 1 87 ? 15.491 1.810 -6.449 1.00 96.44 87 GLU A C 1
ATOM 635 O O . GLU A 1 87 ? 14.438 1.196 -6.260 1.00 96.44 87 GLU A O 1
ATOM 640 N N . GLY A 1 88 ? 16.164 1.679 -7.595 1.00 93.00 88 GLY A N 1
ATOM 641 C CA . GLY A 1 88 ? 15.769 0.756 -8.661 1.00 93.00 88 GLY A CA 1
ATOM 642 C C . GLY A 1 88 ? 16.182 -0.679 -8.339 1.00 93.00 88 GLY A C 1
ATOM 643 O O . GLY A 1 88 ? 17.241 -0.903 -7.769 1.00 93.00 88 GLY A O 1
ATOM 644 N N . GLY A 1 89 ? 15.364 -1.669 -8.705 1.00 94.06 89 GLY A N 1
ATOM 645 C CA . GLY A 1 89 ? 15.643 -3.076 -8.386 1.00 94.06 89 GLY A CA 1
ATOM 646 C C . GLY A 1 89 ? 15.320 -3.470 -6.940 1.00 94.06 89 GLY A C 1
ATOM 647 O O . GLY A 1 89 ? 15.449 -4.644 -6.597 1.00 94.06 89 GLY A O 1
ATOM 648 N N . ALA A 1 90 ? 14.875 -2.526 -6.104 1.00 95.94 90 ALA A N 1
ATOM 649 C CA . ALA A 1 90 ? 14.492 -2.784 -4.723 1.00 95.94 90 ALA A CA 1
ATOM 650 C C . ALA A 1 90 ? 13.319 -3.770 -4.636 1.00 95.94 90 ALA A C 1
ATOM 652 O O . ALA A 1 90 ? 12.340 -3.669 -5.382 1.00 95.94 90 ALA A O 1
ATOM 653 N N . ARG A 1 91 ? 13.412 -4.715 -3.698 1.00 97.69 91 ARG A N 1
ATOM 654 C CA . ARG A 1 91 ? 12.354 -5.677 -3.381 1.00 97.69 91 ARG A CA 1
ATOM 655 C C . ARG A 1 91 ? 12.229 -5.819 -1.878 1.00 97.69 91 ARG A C 1
ATOM 657 O O . ARG A 1 91 ? 13.245 -5.951 -1.203 1.00 97.69 91 ARG A O 1
ATOM 664 N N . THR A 1 92 ? 11.011 -5.765 -1.361 1.00 98.38 92 THR A N 1
ATOM 665 C CA . THR A 1 92 ? 10.754 -5.930 0.072 1.00 98.38 92 THR A CA 1
ATOM 666 C C . THR A 1 92 ? 9.291 -6.277 0.314 1.00 98.38 92 THR A C 1
ATOM 668 O O . THR A 1 92 ? 8.466 -6.175 -0.590 1.00 98.38 92 THR A O 1
ATOM 671 N N . ASN A 1 93 ? 8.961 -6.665 1.537 1.00 98.44 93 ASN A N 1
ATOM 672 C CA . ASN A 1 93 ? 7.590 -6.847 1.979 1.00 98.44 93 ASN A CA 1
ATOM 673 C C . ASN A 1 93 ? 7.054 -5.586 2.668 1.00 98.44 93 ASN A C 1
ATOM 675 O O . ASN A 1 93 ? 7.805 -4.770 3.209 1.00 98.44 93 ASN A O 1
ATOM 679 N N . MET A 1 94 ? 5.732 -5.456 2.677 1.00 98.62 94 MET A N 1
ATOM 680 C CA . MET A 1 94 ? 5.030 -4.455 3.468 1.00 98.62 94 MET A CA 1
ATOM 681 C C . MET A 1 94 ? 3.738 -5.048 4.024 1.00 98.62 94 MET A C 1
ATOM 683 O O . MET A 1 94 ? 2.998 -5.707 3.297 1.00 98.62 94 MET A O 1
ATOM 687 N N . THR A 1 95 ? 3.463 -4.784 5.295 1.00 98.69 95 THR A N 1
ATOM 688 C CA . THR A 1 95 ? 2.214 -5.141 5.967 1.00 98.69 95 THR A CA 1
ATOM 689 C C . THR A 1 95 ? 1.485 -3.865 6.347 1.00 98.69 95 THR A C 1
ATOM 691 O O . THR A 1 95 ? 2.085 -2.952 6.918 1.00 98.69 95 THR A O 1
ATOM 694 N N . VAL A 1 96 ? 0.196 -3.801 6.032 1.00 98.56 96 VAL A N 1
ATOM 695 C CA . VAL A 1 96 ? -0.677 -2.688 6.415 1.00 98.56 96 VAL A CA 1
ATOM 696 C C . VAL A 1 96 ? -1.791 -3.240 7.284 1.00 98.56 96 VAL A C 1
ATOM 698 O O . VAL A 1 96 ? -2.471 -4.180 6.879 1.00 98.56 96 VAL A O 1
ATOM 701 N N . VAL A 1 97 ? -1.957 -2.656 8.463 1.00 98.25 97 VAL A N 1
ATOM 702 C CA . VAL A 1 97 ? -3.038 -2.971 9.396 1.00 98.25 97 VAL A CA 1
ATOM 703 C C . VAL A 1 97 ? -3.998 -1.790 9.404 1.00 98.25 97 VAL A C 1
ATOM 705 O O . VAL A 1 97 ? -3.572 -0.643 9.574 1.00 98.25 97 VAL A O 1
ATOM 708 N N . THR A 1 98 ? -5.273 -2.073 9.177 1.00 98.12 98 THR A N 1
ATOM 709 C CA . THR A 1 98 ? -6.381 -1.119 9.252 1.00 98.12 98 THR A CA 1
ATOM 710 C C . THR A 1 98 ? -7.329 -1.512 10.382 1.00 98.12 98 THR A C 1
ATOM 712 O O . THR A 1 98 ? -7.216 -2.598 10.948 1.00 98.12 98 THR A O 1
ATOM 715 N N . ASP A 1 99 ? -8.306 -0.655 10.660 1.00 96.88 99 ASP A N 1
ATOM 716 C CA . ASP A 1 99 ? -9.396 -0.912 11.607 1.00 96.88 99 ASP A CA 1
ATOM 717 C C . ASP A 1 99 ? -10.304 -2.097 11.213 1.00 96.88 99 ASP A C 1
ATOM 719 O O . ASP A 1 99 ? -11.095 -2.567 12.032 1.00 96.88 99 ASP A O 1
ATOM 723 N N . LYS A 1 100 ? -10.207 -2.592 9.970 1.00 95.94 100 LYS A N 1
ATOM 724 C CA . LYS A 1 100 ? -11.019 -3.715 9.464 1.00 95.94 100 LYS A CA 1
ATOM 725 C C . LYS A 1 100 ? -10.202 -4.939 9.065 1.00 95.94 100 LYS A C 1
ATOM 727 O O . LYS A 1 100 ? -10.706 -6.054 9.171 1.00 95.94 100 LYS A O 1
ATOM 732 N N . ARG A 1 101 ? -8.998 -4.756 8.514 1.00 96.12 101 ARG A N 1
ATOM 733 C CA . ARG A 1 101 ? -8.273 -5.797 7.767 1.00 96.12 101 ARG A CA 1
ATOM 734 C C . ARG A 1 101 ? -6.763 -5.677 7.925 1.00 96.12 101 ARG A C 1
ATOM 736 O O . ARG A 1 101 ? -6.206 -4.621 8.206 1.00 96.12 101 ARG A O 1
ATOM 743 N N . THR A 1 102 ? -6.083 -6.785 7.657 1.00 98.12 102 THR A N 1
ATOM 744 C CA . THR A 1 102 ? -4.633 -6.801 7.441 1.00 98.12 102 THR A CA 1
ATOM 745 C C . THR A 1 102 ? -4.347 -7.141 5.985 1.00 98.12 102 THR A C 1
ATOM 747 O O . THR A 1 102 ? -4.996 -8.009 5.401 1.00 98.12 102 THR A O 1
ATOM 750 N N . TYR A 1 103 ? -3.373 -6.446 5.400 1.00 98.44 103 TYR A N 1
ATOM 751 C CA . TYR A 1 103 ? -2.938 -6.627 4.020 1.00 98.44 103 TYR A CA 1
ATOM 752 C C . TYR A 1 103 ? -1.452 -6.954 3.968 1.00 98.44 103 TYR A C 1
ATOM 754 O O . TYR A 1 103 ? -0.637 -6.293 4.620 1.00 98.44 103 TYR A O 1
ATOM 762 N N . PHE A 1 104 ? -1.099 -7.909 3.112 1.00 98.62 104 PHE A N 1
ATOM 763 C CA . PHE A 1 104 ? 0.279 -8.305 2.855 1.00 98.62 104 PHE A CA 1
ATOM 764 C C . PHE A 1 104 ? 0.681 -7.941 1.430 1.00 98.62 104 PHE A C 1
ATOM 766 O O . PHE A 1 104 ? 0.005 -8.301 0.464 1.00 98.62 104 PHE A O 1
ATOM 773 N N . PHE A 1 105 ? 1.810 -7.253 1.290 1.00 98.69 105 PHE A N 1
ATOM 774 C CA . PHE A 1 105 ? 2.310 -6.786 0.005 1.00 98.69 105 PHE A CA 1
ATOM 775 C C . PHE A 1 105 ? 3.730 -7.266 -0.281 1.00 98.69 105 PHE A C 1
ATOM 777 O O . PHE A 1 105 ? 4.597 -7.262 0.593 1.00 98.69 105 PHE A O 1
ATOM 784 N N . ASP A 1 106 ? 3.969 -7.596 -1.549 1.00 98.44 106 ASP A N 1
ATOM 785 C CA . ASP A 1 106 ? 5.301 -7.780 -2.130 1.00 98.44 106 ASP A CA 1
ATOM 786 C C . ASP A 1 106 ? 5.615 -6.569 -3.017 1.00 98.44 106 ASP A C 1
ATOM 788 O O . ASP A 1 106 ? 4.989 -6.363 -4.061 1.00 98.44 106 ASP A O 1
ATOM 792 N N . LEU A 1 107 ? 6.549 -5.727 -2.588 1.00 98.44 107 LEU A N 1
ATOM 793 C CA . LEU A 1 107 ? 6.934 -4.508 -3.290 1.00 98.44 107 LEU A CA 1
ATOM 794 C C . LEU A 1 107 ? 8.101 -4.808 -4.226 1.00 98.44 107 LEU A C 1
ATOM 796 O O . LEU A 1 107 ? 9.155 -5.266 -3.787 1.00 98.44 107 LEU A O 1
ATOM 800 N N . VAL A 1 108 ? 7.946 -4.509 -5.517 1.00 97.94 108 VAL A N 1
ATOM 801 C CA . VAL A 1 108 ? 8.982 -4.769 -6.526 1.00 97.94 108 VAL A CA 1
ATOM 802 C C . VAL A 1 108 ? 9.200 -3.533 -7.381 1.00 97.94 108 VAL A C 1
ATOM 804 O O . VAL A 1 108 ? 8.314 -3.138 -8.130 1.00 97.94 108 VAL A O 1
ATOM 807 N N . ALA A 1 109 ? 10.391 -2.941 -7.325 1.00 96.88 109 ALA A N 1
ATOM 808 C CA . ALA A 1 109 ? 10.777 -1.824 -8.176 1.00 96.88 109 ALA A CA 1
ATOM 809 C C . ALA A 1 109 ? 11.592 -2.314 -9.378 1.00 96.88 109 ALA A C 1
ATOM 811 O O . ALA A 1 109 ? 12.667 -2.887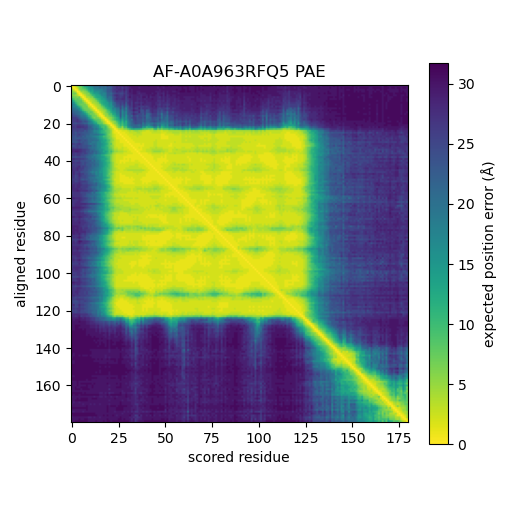 -9.212 1.00 96.88 109 ALA A O 1
ATOM 812 N N . SER A 1 110 ? 11.132 -2.053 -10.603 1.00 95.31 110 SER A N 1
ATOM 813 C CA . SER A 1 110 ? 11.908 -2.346 -11.815 1.00 95.31 110 SER A CA 1
ATOM 814 C C . SER A 1 110 ? 11.690 -1.296 -12.905 1.00 95.31 110 SER A C 1
ATOM 816 O O . SER A 1 110 ? 10.621 -0.705 -13.041 1.00 95.31 110 SER A O 1
ATOM 818 N N . ALA A 1 111 ? 12.723 -1.058 -13.717 1.00 91.94 111 ALA A N 1
ATOM 819 C CA . ALA A 1 111 ? 12.632 -0.165 -14.871 1.00 91.94 111 ALA A CA 1
ATOM 820 C C . ALA A 1 111 ? 11.775 -0.754 -16.008 1.00 91.94 111 ALA A C 1
ATOM 822 O O . ALA A 1 111 ? 11.158 0.009 -16.761 1.00 91.94 111 ALA A O 1
ATOM 823 N N . SER A 1 112 ? 11.737 -2.089 -16.112 1.00 90.75 112 SER A N 1
ATOM 824 C CA . SER A 1 112 ? 11.047 -2.847 -17.163 1.00 90.75 112 SER A CA 1
ATOM 825 C C . SER A 1 112 ? 9.596 -3.198 -16.831 1.00 90.75 112 SER A C 1
ATOM 827 O O . SER A 1 112 ? 8.848 -3.588 -17.723 1.00 90.75 112 SER A O 1
ATOM 829 N N . THR A 1 113 ? 9.177 -3.071 -15.570 1.00 87.81 113 THR A N 1
ATOM 830 C CA . THR A 1 113 ? 7.794 -3.349 -15.165 1.00 87.81 113 THR A CA 1
ATOM 831 C C . THR A 1 113 ? 6.876 -2.182 -15.503 1.00 87.81 113 THR A C 1
ATOM 833 O O . THR A 1 113 ? 7.275 -1.021 -15.397 1.00 87.81 113 THR A O 1
ATOM 836 N N . ASN A 1 114 ? 5.621 -2.485 -15.848 1.00 93.38 114 ASN A N 1
ATOM 837 C CA . ASN A 1 114 ? 4.568 -1.476 -15.900 1.00 93.38 114 ASN A CA 1
ATOM 838 C C . ASN A 1 114 ? 4.177 -1.100 -14.457 1.00 93.38 114 ASN A C 1
ATOM 840 O O . ASN A 1 114 ? 3.689 -1.977 -13.735 1.00 93.38 114 ASN A O 1
ATOM 844 N N . PRO A 1 115 ? 4.436 0.137 -13.996 1.00 96.25 115 PRO A N 1
ATOM 845 C CA . PRO A 1 115 ? 4.180 0.501 -12.613 1.00 96.25 115 PRO A CA 1
ATOM 846 C C . PRO A 1 115 ? 2.686 0.669 -12.344 1.00 96.25 115 PRO A C 1
ATOM 848 O O . PRO A 1 115 ? 1.941 1.205 -13.168 1.00 96.25 115 PRO A O 1
ATOM 851 N N . VAL A 1 116 ? 2.267 0.264 -11.152 1.00 97.69 116 VAL A N 1
ATOM 852 C CA . VAL A 1 116 ? 0.920 0.517 -10.643 1.00 97.69 116 VAL A CA 1
ATOM 853 C C . VAL A 1 116 ? 0.812 1.988 -10.252 1.00 97.69 116 VAL A C 1
ATOM 855 O O . VAL A 1 116 ? 1.627 2.493 -9.485 1.00 97.69 116 VAL A O 1
ATOM 858 N N . TYR A 1 117 ? -0.207 2.676 -10.766 1.00 97.81 117 TYR A N 1
ATOM 859 C CA . TYR A 1 117 ? -0.544 4.042 -10.349 1.00 97.81 117 TYR A CA 1
ATOM 860 C C . TYR A 1 117 ? -1.592 4.021 -9.243 1.00 97.81 117 TYR A C 1
ATOM 862 O O . TYR A 1 117 ? -1.509 4.786 -8.280 1.00 97.81 117 TYR A O 1
ATOM 870 N N . ARG A 1 118 ? -2.568 3.117 -9.365 1.00 97.94 118 ARG A N 1
ATOM 871 C CA . ARG A 1 118 ? -3.578 2.887 -8.340 1.00 97.94 118 ARG A CA 1
ATOM 872 C C . ARG A 1 118 ? -3.846 1.401 -8.179 1.00 97.94 118 ARG A C 1
ATOM 874 O O . ARG A 1 118 ? -4.056 0.718 -9.174 1.00 97.94 118 ARG A O 1
ATOM 881 N N . LEU A 1 119 ? -3.888 0.948 -6.936 1.00 98.19 119 LEU A N 1
ATOM 882 C CA . LEU A 1 119 ? -4.404 -0.350 -6.533 1.00 98.19 119 LEU A CA 1
ATOM 883 C C . LEU A 1 119 ? -5.657 -0.119 -5.688 1.00 98.19 119 LEU A C 1
ATOM 885 O O . LEU A 1 119 ? -5.604 0.627 -4.711 1.00 98.19 119 LEU A O 1
ATOM 889 N N . ARG A 1 120 ? -6.774 -0.736 -6.068 1.00 97.62 120 ARG A N 1
ATOM 890 C CA . ARG A 1 120 ? -7.991 -0.803 -5.253 1.00 97.62 120 ARG A CA 1
ATOM 891 C C . ARG A 1 120 ? -8.331 -2.250 -4.949 1.00 97.62 120 ARG A C 1
ATOM 893 O O . ARG A 1 120 ? -8.027 -3.143 -5.743 1.00 97.62 120 ARG A O 1
ATOM 900 N N . PHE A 1 121 ? -9.014 -2.442 -3.834 1.00 97.50 121 PHE A N 1
ATOM 901 C CA . PHE A 1 121 ? -9.557 -3.730 -3.453 1.00 97.50 121 PHE A CA 1
ATOM 902 C C . PHE A 1 121 ? -11.059 -3.798 -3.721 1.00 97.50 121 PHE A C 1
ATOM 904 O O . PHE A 1 121 ? -11.780 -2.817 -3.534 1.00 97.50 121 PHE A O 1
ATOM 911 N N . THR A 1 122 ? -11.518 -4.961 -4.171 1.00 96.12 122 THR A N 1
ATOM 912 C CA . THR A 1 122 ? -12.929 -5.348 -4.150 1.00 96.12 122 THR A CA 1
ATOM 913 C C . THR A 1 122 ? -13.138 -6.359 -3.042 1.00 96.12 122 THR A C 1
ATOM 915 O O . THR A 1 122 ? -12.347 -7.288 -2.884 1.00 96.12 122 THR A O 1
ATOM 918 N N . TYR A 1 123 ? -14.221 -6.198 -2.304 1.00 93.75 123 TYR A N 1
ATOM 919 C CA . TYR A 1 123 ? -14.533 -7.010 -1.138 1.00 93.75 123 TYR A CA 1
ATOM 920 C C . TYR A 1 123 ? -15.795 -7.805 -1.431 1.00 93.75 123 TYR A C 1
ATOM 922 O O . TYR A 1 123 ? -16.657 -7.329 -2.175 1.00 93.75 123 TYR A O 1
ATOM 930 N N . ASP A 1 124 ? -15.895 -9.000 -0.861 1.00 89.75 124 ASP A N 1
ATOM 931 C CA . ASP A 1 124 ? -17.187 -9.671 -0.804 1.00 89.75 124 ASP A CA 1
ATOM 932 C C . ASP A 1 124 ? -18.134 -8.858 0.078 1.00 89.75 124 ASP A C 1
ATOM 934 O O . ASP A 1 124 ? -17.690 -8.127 0.970 1.00 89.75 124 ASP A O 1
ATOM 938 N N . GLU A 1 125 ? -19.439 -8.958 -0.183 1.00 74.69 125 GLU A N 1
ATOM 939 C CA . GLU A 1 125 ? -20.429 -8.344 0.694 1.00 74.69 125 GLU A CA 1
ATOM 940 C C . GLU A 1 125 ? -20.233 -8.883 2.108 1.00 74.69 125 GLU A C 1
ATOM 942 O O . GLU A 1 125 ? -20.445 -10.064 2.401 1.00 74.69 125 GLU A O 1
ATOM 947 N N . GLU A 1 126 ? -19.789 -7.993 2.985 1.00 60.47 126 GLU A N 1
ATOM 948 C CA . GLU A 1 126 ? -19.580 -8.300 4.381 1.00 60.47 126 GLU A CA 1
ATOM 949 C C . GLU A 1 126 ? -20.948 -8.640 4.972 1.00 60.47 126 GLU A C 1
ATOM 951 O O . GLU A 1 126 ? -21.820 -7.774 5.079 1.00 60.47 126 GLU A O 1
ATOM 956 N N . LYS A 1 127 ? -21.179 -9.919 5.314 1.00 51.66 127 LYS A N 1
ATOM 957 C CA . LYS A 1 127 ? -22.354 -10.277 6.113 1.00 51.66 127 LYS A CA 1
ATOM 958 C C . LYS A 1 127 ? -22.294 -9.397 7.362 1.00 51.66 127 LYS A C 1
ATOM 960 O O . LYS A 1 127 ? -21.308 -9.504 8.097 1.00 51.66 127 LYS A O 1
ATOM 965 N N . PRO A 1 128 ? -23.310 -8.558 7.629 1.00 45.50 128 PRO A N 1
ATOM 966 C CA . PRO A 1 128 ? -23.330 -7.745 8.833 1.00 45.50 128 PRO A CA 1
ATOM 967 C C . PRO A 1 128 ? -23.234 -8.690 10.035 1.00 45.50 128 PRO A C 1
ATOM 969 O O . PRO A 1 128 ? -24.166 -9.451 10.289 1.00 45.50 128 PRO A O 1
ATOM 972 N N . GLY A 1 129 ? -22.087 -8.718 10.716 1.00 53.50 129 GLY A N 1
ATOM 973 C CA . GLY A 1 129 ? -21.883 -9.574 11.888 1.00 53.50 129 GLY A CA 1
ATOM 974 C C . GLY A 1 129 ? -20.553 -10.319 11.987 1.00 53.50 129 GLY A C 1
ATOM 975 O O . GLY A 1 129 ? -20.338 -10.957 13.009 1.00 53.50 129 GLY A O 1
ATOM 976 N N . ALA A 1 130 ? -19.658 -10.234 10.999 1.00 50.94 130 ALA A N 1
ATOM 977 C CA . ALA A 1 130 ? -18.299 -10.771 11.123 1.00 50.94 130 ALA A CA 1
ATOM 978 C C . ALA A 1 130 ? -17.258 -9.684 11.436 1.00 50.94 130 ALA A C 1
ATOM 980 O O . ALA A 1 130 ? -16.101 -9.800 11.052 1.00 50.94 130 ALA A O 1
ATOM 981 N N . SER A 1 131 ? -17.630 -8.652 12.200 1.00 51.28 131 SER A N 1
ATOM 982 C CA . SER A 1 131 ? -16.623 -8.120 13.114 1.00 51.28 131 SER A CA 1
ATOM 983 C C . SER A 1 131 ? -16.269 -9.284 14.040 1.00 51.28 131 SER A C 1
ATOM 985 O O . SER A 1 131 ? -17.194 -9.885 14.603 1.00 51.28 131 SER A O 1
ATOM 987 N N . PRO A 1 132 ? -14.987 -9.603 14.285 1.00 49.19 132 PRO A N 1
ATOM 988 C CA . PRO A 1 132 ? -14.669 -10.076 15.614 1.00 49.19 132 PRO A CA 1
ATOM 989 C C . PRO A 1 132 ? -15.295 -9.002 16.498 1.00 49.19 132 PRO A C 1
ATOM 991 O O . PRO A 1 132 ? -14.909 -7.832 16.414 1.00 49.19 132 PRO A O 1
ATOM 994 N N . ALA A 1 133 ? -16.341 -9.352 17.261 1.00 47.31 133 ALA A N 1
ATOM 995 C CA . ALA A 1 133 ? -16.709 -8.544 18.413 1.00 47.31 133 ALA A CA 1
ATOM 996 C C . ALA A 1 133 ? -15.377 -8.126 19.033 1.00 47.31 133 ALA A C 1
ATOM 998 O O . ALA A 1 133 ? -14.513 -9.017 19.075 1.00 47.31 133 ALA A O 1
ATOM 999 N N . PRO A 1 134 ? -15.168 -6.841 19.418 1.00 50.44 134 PRO A N 1
ATOM 1000 C CA . PRO A 1 134 ? -13.950 -6.459 20.114 1.00 50.44 134 PRO A CA 1
ATOM 1001 C C . PRO A 1 134 ? -13.743 -7.591 21.075 1.00 50.44 134 PRO A C 1
ATOM 1003 O O . PRO A 1 134 ? -14.680 -7.883 21.833 1.00 50.44 134 PRO A O 1
ATOM 1006 N N . GLN A 1 135 ? -12.661 -8.355 20.881 1.00 49.12 135 GLN A N 1
ATOM 1007 C CA . GLN A 1 135 ? -12.370 -9.436 21.781 1.00 49.12 135 GLN A CA 1
ATOM 1008 C C . GLN A 1 135 ? -12.168 -8.625 23.029 1.00 49.12 135 GLN A C 1
ATOM 1010 O O . GLN A 1 135 ? -11.171 -7.916 23.153 1.00 49.12 135 GLN A O 1
ATOM 1015 N N . GLN A 1 136 ? -13.239 -8.550 23.828 1.00 47.12 136 GLN A N 1
ATOM 1016 C CA . GLN A 1 136 ? -13.239 -8.058 25.172 1.00 47.12 136 GLN A CA 1
ATOM 1017 C C . GLN A 1 136 ? -12.091 -8.883 25.658 1.00 47.12 136 GLN A C 1
ATOM 1019 O O . GLN A 1 136 ? -12.222 -10.111 25.689 1.00 47.12 136 GLN A O 1
ATOM 1024 N N . ALA A 1 137 ? -10.921 -8.238 25.764 1.00 45.91 137 ALA A N 1
ATOM 1025 C CA . ALA A 1 137 ? -9.753 -8.804 26.385 1.00 45.91 137 ALA A CA 1
ATOM 1026 C C . ALA A 1 137 ? -10.385 -9.369 27.623 1.00 45.91 137 ALA A C 1
ATOM 1028 O O . ALA A 1 137 ? -10.928 -8.551 28.369 1.00 45.91 137 ALA A O 1
ATOM 1029 N N . ALA A 1 138 ? -10.581 -10.699 27.636 1.00 43.56 138 ALA A N 1
ATOM 1030 C CA . ALA A 1 138 ? -11.537 -11.328 28.525 1.00 43.56 138 ALA A CA 1
ATOM 1031 C C . ALA A 1 138 ? -11.012 -10.866 29.847 1.00 43.56 138 ALA A C 1
ATOM 1033 O O . ALA A 1 138 ? -9.868 -11.198 30.163 1.00 43.56 138 ALA A O 1
ATOM 1034 N N . GLY A 1 139 ? -11.722 -9.890 30.422 1.00 46.78 139 GLY A N 1
ATOM 1035 C CA . GLY A 1 139 ? -11.133 -9.058 31.439 1.00 46.78 139 GLY A CA 1
ATOM 1036 C C . GLY A 1 139 ? -10.853 -10.089 32.479 1.00 46.78 139 GLY A C 1
ATOM 1037 O O . GLY A 1 139 ? -11.805 -10.735 32.917 1.00 46.78 139 GLY A O 1
ATOM 1038 N N . THR A 1 140 ? -9.578 -10.373 32.737 1.00 51.88 140 THR A N 1
ATOM 1039 C CA . THR A 1 140 ? -9.225 -11.159 33.898 1.00 51.88 140 THR A CA 1
ATOM 1040 C C . THR A 1 140 ? -9.910 -10.371 34.989 1.00 51.88 140 THR A C 1
ATOM 1042 O O . THR A 1 140 ? -9.534 -9.217 35.213 1.00 51.88 140 THR A O 1
ATOM 1045 N N . GLU A 1 141 ? -11.050 -10.873 35.474 1.00 56.69 141 GLU A N 1
ATOM 1046 C CA . GLU A 1 141 ? -11.818 -10.172 36.481 1.00 56.69 141 GLU A CA 1
ATOM 1047 C C . GLU A 1 141 ? -10.810 -10.004 37.595 1.00 56.69 141 GLU A C 1
ATOM 1049 O O . GLU A 1 141 ? -10.319 -10.998 38.131 1.00 56.69 141 GLU A O 1
ATOM 1054 N N . LEU A 1 142 ? -10.381 -8.757 37.802 1.00 55.88 142 LEU A N 1
ATOM 1055 C CA . LEU A 1 142 ? -9.344 -8.459 38.768 1.00 55.88 142 LEU A CA 1
ATOM 1056 C C . LEU A 1 142 ? -9.819 -9.093 40.064 1.00 55.88 142 LEU A C 1
ATOM 1058 O O . LEU A 1 142 ? -10.941 -8.827 40.512 1.00 55.88 142 LEU A O 1
ATOM 1062 N N . THR A 1 143 ? -8.998 -9.975 40.618 1.00 67.94 143 THR A N 1
ATOM 1063 C CA . THR A 1 143 ? -9.307 -10.592 41.900 1.00 67.94 143 THR A CA 1
ATOM 1064 C C . THR A 1 143 ? -9.536 -9.483 42.928 1.00 67.94 143 THR A C 1
ATOM 1066 O O . THR A 1 143 ? -9.019 -8.373 42.783 1.00 67.94 143 THR A O 1
ATOM 1069 N N . GLU A 1 144 ? -10.317 -9.751 43.975 1.00 64.75 144 GLU A N 1
ATOM 1070 C CA . GLU A 1 144 ? -10.586 -8.786 45.057 1.00 64.75 144 GLU A CA 1
ATOM 1071 C C . GLU A 1 144 ? -9.295 -8.071 45.522 1.00 64.75 144 GLU A C 1
ATOM 1073 O O . GLU A 1 144 ? -9.275 -6.856 45.709 1.00 64.75 144 GLU A O 1
ATOM 1078 N N . ALA A 1 145 ? -8.184 -8.816 45.588 1.00 62.03 145 ALA A N 1
ATOM 1079 C CA . ALA A 1 145 ? -6.856 -8.325 45.947 1.00 62.03 145 ALA A CA 1
ATOM 1080 C C . ALA A 1 145 ? -6.244 -7.349 44.921 1.00 62.03 145 ALA A C 1
ATOM 1082 O O . ALA A 1 145 ? -5.648 -6.344 45.306 1.00 62.03 145 ALA A O 1
ATOM 1083 N N . GLU A 1 146 ? -6.401 -7.601 43.620 1.00 64.31 146 GLU A N 1
ATOM 1084 C CA . GLU A 1 146 ? -5.913 -6.708 42.558 1.00 64.31 146 GLU A CA 1
ATOM 1085 C C . GLU A 1 146 ? -6.746 -5.422 42.470 1.00 64.31 146 GLU A C 1
ATOM 1087 O O . GLU A 1 146 ? -6.213 -4.354 42.167 1.00 64.31 146 GLU A O 1
ATOM 1092 N N . ARG A 1 147 ? -8.046 -5.497 42.792 1.00 64.69 147 ARG A N 1
ATOM 1093 C CA . ARG A 1 147 ? -8.919 -4.316 42.896 1.00 64.69 147 ARG A CA 1
ATOM 1094 C C . ARG A 1 147 ? -8.568 -3.465 44.117 1.00 64.69 147 ARG A C 1
ATOM 1096 O O . ARG A 1 147 ? -8.497 -2.246 43.987 1.00 64.69 147 ARG A O 1
ATOM 1103 N N . ALA A 1 148 ? -8.290 -4.097 45.259 1.00 60.19 148 ALA A N 1
ATOM 1104 C CA . ALA A 1 148 ? -7.881 -3.421 46.493 1.00 60.19 148 ALA A CA 1
ATOM 1105 C C . ALA A 1 148 ? -6.530 -2.690 46.350 1.00 60.19 148 ALA A C 1
ATOM 1107 O O . ALA A 1 148 ? -6.386 -1.543 46.789 1.00 60.19 148 ALA A O 1
ATOM 1108 N N . ALA A 1 149 ? -5.578 -3.297 45.629 1.00 60.09 149 ALA A N 1
ATOM 1109 C CA . ALA A 1 149 ? -4.270 -2.703 45.351 1.00 60.09 149 ALA A CA 1
ATOM 1110 C C . ALA A 1 149 ? -4.351 -1.407 44.516 1.00 60.09 149 ALA A C 1
ATOM 1112 O O . ALA A 1 149 ? -3.529 -0.508 44.693 1.00 60.09 149 ALA A O 1
ATOM 1113 N N . LEU A 1 150 ? -5.356 -1.272 43.641 1.00 64.25 150 LEU A N 1
ATOM 1114 C CA . LEU A 1 150 ? -5.589 -0.056 42.847 1.00 64.25 150 LEU A CA 1
ATOM 1115 C C . LEU A 1 150 ? -6.216 1.084 43.666 1.00 64.25 150 LEU A C 1
ATOM 1117 O O . LEU A 1 150 ? -6.031 2.252 43.330 1.00 64.25 150 LEU A O 1
ATOM 1121 N N . THR A 1 151 ? -6.930 0.762 44.747 1.00 63.75 151 THR A N 1
ATOM 1122 C CA . THR A 1 151 ? -7.512 1.736 45.688 1.00 63.75 151 THR A CA 1
ATOM 1123 C C . THR A 1 151 ? -6.565 2.140 46.821 1.00 63.75 151 THR A C 1
ATOM 1125 O O . THR A 1 151 ? -6.935 2.962 47.656 1.00 63.75 151 THR A O 1
ATOM 1128 N N . GLY A 1 152 ? -5.332 1.617 46.829 1.00 58.03 152 GLY A N 1
ATOM 1129 C CA . GLY A 1 152 ? -4.309 1.957 47.820 1.00 58.03 152 GLY A CA 1
ATOM 1130 C C . GLY A 1 152 ? -4.446 1.227 49.157 1.00 58.03 152 GLY A C 1
ATOM 1131 O O . GLY A 1 152 ? -3.748 1.590 50.100 1.00 58.03 152 GLY A O 1
ATOM 1132 N N . ASP A 1 153 ? -5.294 0.200 49.234 1.00 58.56 153 ASP A N 1
ATOM 1133 C CA . ASP A 1 153 ? -5.396 -0.673 50.402 1.00 58.56 153 ASP A CA 1
ATOM 1134 C C . ASP A 1 153 ? -4.618 -1.954 50.082 1.00 58.56 153 ASP A C 1
ATOM 1136 O O . ASP A 1 153 ? -5.100 -2.857 49.397 1.00 58.56 153 ASP A O 1
ATOM 1140 N N . VAL A 1 154 ? -3.336 -1.964 50.448 1.00 57.44 154 VAL A N 1
ATOM 1141 C CA . VAL A 1 154 ? -2.438 -3.099 50.206 1.00 57.44 154 VAL A CA 1
ATOM 1142 C C . VAL A 1 154 ? -2.839 -4.208 51.184 1.00 57.44 154 VAL A C 1
ATOM 1144 O O . VAL A 1 154 ? -2.692 -3.997 52.389 1.00 57.44 154 VAL A O 1
ATOM 1147 N N . PRO A 1 155 ? -3.319 -5.380 50.723 1.00 59.19 155 PRO A N 1
ATOM 1148 C CA . PRO A 1 155 ? -3.577 -6.492 51.628 1.00 59.19 155 PRO A CA 1
ATOM 1149 C C . PRO A 1 155 ? -2.276 -6.867 52.339 1.00 59.19 155 PRO A C 1
ATOM 1151 O O . PRO A 1 155 ? -1.220 -6.928 51.699 1.00 59.19 155 PRO A O 1
ATOM 1154 N N . GLU A 1 156 ? -2.336 -7.107 53.650 1.00 66.06 156 GLU A N 1
ATOM 1155 C CA . GLU A 1 156 ? -1.157 -7.549 54.392 1.00 66.06 156 GLU A CA 1
ATOM 1156 C C . GLU A 1 156 ? -0.554 -8.803 53.737 1.00 66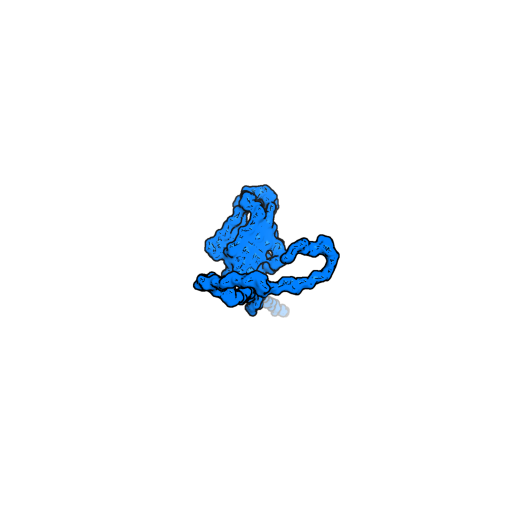.06 156 GLU A C 1
ATOM 1158 O O . GLU A 1 156 ? -1.301 -9.689 53.301 1.00 66.06 156 GLU A O 1
ATOM 1163 N N . PRO A 1 157 ? 0.788 -8.896 53.650 1.00 66.75 157 PRO A N 1
ATOM 1164 C CA . PRO A 1 157 ? 1.445 -10.087 53.142 1.00 66.75 157 PRO A CA 1
ATOM 1165 C C . PRO A 1 157 ? 0.925 -11.326 53.871 1.00 66.75 157 PRO A C 1
ATOM 1167 O O . PRO A 1 157 ? 1.007 -11.413 55.096 1.00 66.75 157 PRO A O 1
ATOM 1170 N N . VAL A 1 158 ? 0.390 -12.282 53.112 1.00 70.44 158 VAL A N 1
ATOM 1171 C CA . VAL A 1 158 ? -0.068 -13.562 53.658 1.00 70.44 158 VAL A CA 1
ATOM 1172 C C . VAL A 1 158 ? 1.109 -14.231 54.365 1.00 70.44 158 VAL A C 1
ATOM 1174 O O . VAL A 1 158 ? 2.191 -14.346 53.784 1.00 70.44 158 VAL A O 1
ATOM 1177 N N . ASP A 1 159 ? 0.897 -14.668 55.610 1.00 73.69 159 ASP A N 1
ATOM 1178 C CA . ASP A 1 159 ? 1.910 -15.392 56.375 1.00 73.69 159 ASP A CA 1
ATOM 1179 C C . ASP A 1 159 ? 2.387 -16.603 55.552 1.00 73.69 159 ASP A C 1
ATOM 1181 O O . ASP A 1 159 ? 1.567 -17.463 55.200 1.00 73.69 159 ASP A O 1
ATOM 1185 N N . PRO A 1 160 ? 3.691 -16.709 55.230 1.00 66.81 160 PRO A N 1
ATOM 1186 C CA . PRO A 1 160 ? 4.214 -17.825 54.457 1.00 66.81 160 PRO A CA 1
ATOM 1187 C C . PRO A 1 160 ? 3.924 -19.189 55.099 1.00 66.81 160 PRO A C 1
ATOM 1189 O O . PRO A 1 160 ? 3.903 -20.184 54.381 1.00 66.81 160 PRO A O 1
ATOM 1192 N N . ALA A 1 161 ? 3.638 -19.262 56.406 1.00 71.88 161 ALA A N 1
ATOM 1193 C CA . ALA A 1 161 ? 3.219 -20.493 57.078 1.00 71.88 161 ALA A CA 1
ATOM 1194 C C . ALA A 1 161 ? 1.816 -20.994 56.668 1.00 71.88 161 ALA A C 1
ATOM 1196 O O . ALA A 1 161 ? 1.501 -22.163 56.890 1.00 71.88 161 ALA A O 1
ATOM 1197 N N . GLN A 1 162 ? 0.978 -20.141 56.068 1.00 71.19 162 GLN A N 1
ATOM 1198 C CA . GLN A 1 162 ? -0.360 -20.499 55.575 1.00 71.19 162 GLN A CA 1
ATOM 1199 C C . GLN A 1 162 ? -0.380 -20.926 54.103 1.00 71.19 162 GLN A C 1
ATOM 1201 O O . GLN A 1 162 ? -1.414 -21.369 53.596 1.00 71.19 162 GLN A O 1
ATOM 1206 N N . LEU A 1 163 ? 0.748 -20.813 53.401 1.00 72.19 163 LEU A N 1
ATOM 1207 C CA . LEU A 1 163 ? 0.854 -21.242 52.014 1.00 72.19 163 LEU A CA 1
ATOM 1208 C C . LEU A 1 163 ? 0.792 -22.775 51.923 1.00 72.19 163 LEU A C 1
ATOM 1210 O O . LEU A 1 163 ? 1.372 -23.509 52.724 1.00 72.19 163 LEU A O 1
ATOM 1214 N N . ASN A 1 164 ? 0.064 -23.279 50.928 1.00 69.38 164 ASN A N 1
ATOM 1215 C CA . ASN A 1 164 ? -0.089 -24.714 50.726 1.00 69.38 164 ASN A CA 1
ATOM 1216 C C . ASN A 1 164 ? 1.120 -25.283 49.967 1.00 69.38 164 ASN A C 1
ATOM 1218 O O . ASN A 1 164 ? 1.193 -25.200 48.742 1.00 69.38 164 ASN A O 1
ATOM 1222 N N . PHE A 1 165 ? 2.046 -25.901 50.700 1.00 69.38 165 PHE A N 1
ATOM 1223 C CA . PHE A 1 165 ? 3.233 -26.560 50.141 1.00 69.38 165 PHE A CA 1
ATOM 1224 C C . PHE A 1 165 ? 3.031 -28.054 49.846 1.00 69.38 165 PHE A C 1
ATOM 1226 O O . PHE A 1 165 ? 4.003 -28.785 49.660 1.00 69.38 165 PHE A O 1
ATOM 1233 N N . ALA A 1 166 ? 1.791 -28.551 49.806 1.00 68.69 166 ALA A N 1
ATOM 1234 C CA . ALA A 1 166 ? 1.507 -29.963 49.549 1.00 68.69 166 ALA A CA 1
ATOM 1235 C C . ALA A 1 166 ? 1.608 -30.313 48.050 1.00 68.69 166 ALA A C 1
ATOM 1237 O O . ALA A 1 166 ? 0.644 -30.768 47.430 1.00 68.69 166 ALA A O 1
ATOM 1238 N N . TRP A 1 167 ? 2.785 -30.123 47.451 1.00 63.00 167 TRP A N 1
ATOM 1239 C CA . TRP A 1 167 ? 3.063 -30.592 46.096 1.00 63.00 167 TRP A CA 1
ATOM 1240 C C . TRP A 1 167 ? 3.414 -32.086 46.118 1.00 63.00 167 TRP A C 1
ATOM 1242 O O . TRP A 1 167 ? 4.179 -32.569 46.952 1.00 63.00 167 TRP A O 1
ATOM 1252 N N . LYS A 1 168 ? 2.839 -32.843 45.181 1.00 67.81 168 LYS A N 1
ATOM 1253 C CA . LYS A 1 168 ? 3.205 -34.239 44.920 1.00 67.81 168 LYS A CA 1
ATOM 1254 C C . LYS A 1 168 ? 3.831 -34.303 43.537 1.00 67.81 168 LYS A C 1
ATOM 1256 O O . LYS A 1 168 ? 3.161 -34.002 42.554 1.00 67.81 168 LYS A O 1
ATOM 1261 N N . SER A 1 169 ? 5.094 -34.704 43.448 1.00 66.38 169 SER A N 1
ATOM 1262 C CA . SER A 1 169 ? 5.749 -34.951 42.163 1.00 66.38 169 SER A CA 1
ATOM 1263 C C . SER A 1 169 ? 5.759 -36.434 41.808 1.00 66.38 169 SER A C 1
ATOM 1265 O O . SER A 1 169 ? 5.835 -37.309 42.670 1.00 66.38 169 SER A O 1
ATOM 1267 N N . LYS A 1 170 ? 5.675 -36.723 40.507 1.00 72.06 170 LYS A N 1
ATOM 1268 C CA . LYS A 1 170 ? 5.862 -38.059 39.937 1.00 72.06 170 LYS A CA 1
ATOM 1269 C C . LYS A 1 170 ? 6.719 -37.917 38.683 1.00 72.06 170 LYS A C 1
ATOM 1271 O O . LYS A 1 170 ? 6.321 -37.220 37.756 1.00 72.06 170 LYS A O 1
ATOM 1276 N N . GLY A 1 171 ? 7.883 -38.562 38.651 1.00 68.12 171 GLY A N 1
ATOM 1277 C CA . GLY A 1 171 ? 8.813 -38.472 37.525 1.00 68.12 171 GLY A C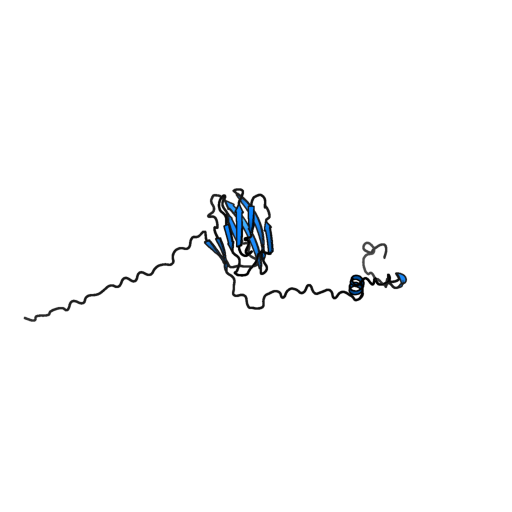A 1
ATOM 1278 C C . GLY A 1 171 ? 10.264 -38.723 37.926 1.00 68.12 171 GLY A C 1
ATOM 1279 O O . GLY A 1 171 ? 10.564 -39.021 39.080 1.00 68.12 171 GLY A O 1
ATOM 1280 N N . SER A 1 172 ? 11.166 -38.627 36.953 1.00 72.44 172 SER A N 1
ATOM 1281 C CA . SER A 1 172 ? 12.599 -38.873 37.129 1.00 72.44 172 SER A CA 1
ATOM 1282 C C . SER A 1 172 ? 13.242 -37.840 38.062 1.00 72.44 172 SER A C 1
ATOM 1284 O O . SER A 1 172 ? 13.175 -36.644 37.793 1.00 72.44 172 SER A O 1
ATOM 1286 N N . ALA A 1 173 ? 13.945 -38.299 39.104 1.00 67.81 173 ALA A N 1
ATOM 1287 C CA . ALA A 1 173 ? 14.538 -37.446 40.144 1.00 67.81 173 ALA A CA 1
ATOM 1288 C C . ALA A 1 173 ? 15.539 -36.389 39.628 1.00 67.81 173 ALA A C 1
ATOM 1290 O O . ALA A 1 173 ? 15.727 -35.366 40.270 1.00 67.81 173 ALA A O 1
ATOM 1291 N N . LYS A 1 174 ? 16.136 -36.595 38.443 1.00 75.12 174 LYS A N 1
ATOM 1292 C CA . LYS A 1 174 ? 17.018 -35.622 37.763 1.00 75.12 174 LYS A CA 1
ATOM 1293 C C . LYS A 1 174 ? 16.311 -34.366 37.236 1.00 75.12 174 LYS A C 1
ATOM 1295 O O . LYS A 1 174 ? 16.991 -33.439 36.816 1.00 75.12 174 LYS A O 1
ATOM 1300 N N . LEU A 1 175 ? 14.981 -34.372 37.175 1.00 70.75 175 LEU A N 1
ATOM 1301 C CA . LEU A 1 175 ? 14.164 -33.277 36.640 1.00 70.75 175 LEU A CA 1
ATOM 1302 C C . LEU A 1 175 ? 13.340 -32.587 37.730 1.00 70.75 175 LEU A C 1
ATOM 1304 O O . LEU A 1 175 ? 12.495 -31.749 37.422 1.00 70.75 175 LEU A O 1
ATOM 1308 N N . LEU A 1 176 ? 13.541 -32.975 38.990 1.00 69.81 176 LEU A N 1
ATOM 1309 C CA . LEU A 1 176 ? 12.852 -32.355 40.108 1.00 69.81 176 LEU A CA 1
ATOM 1310 C C . LEU A 1 176 ? 13.649 -31.141 40.594 1.00 69.81 176 LEU A C 1
ATOM 1312 O O . LEU A 1 176 ? 14.880 -31.190 40.608 1.00 69.81 176 LEU A O 1
ATOM 1316 N N . PRO A 1 177 ? 12.963 -30.055 40.986 1.00 65.94 177 PRO A N 1
ATOM 1317 C CA . PRO A 1 177 ? 13.625 -28.902 41.570 1.00 65.94 177 PRO A CA 1
ATOM 1318 C C . PRO A 1 177 ? 14.290 -29.306 42.891 1.00 65.94 177 PRO A C 1
ATOM 1320 O O . PRO A 1 177 ? 13.682 -29.978 43.723 1.00 65.94 177 PRO A O 1
ATOM 1323 N N . GLU A 1 178 ? 15.540 -28.890 43.093 1.00 66.94 178 GLU A N 1
ATOM 1324 C CA . GLU A 1 178 ? 16.307 -29.219 44.304 1.00 66.94 178 GLU A CA 1
ATOM 1325 C C . GLU A 1 178 ? 15.810 -28.473 45.557 1.00 66.94 178 GLU A C 1
ATOM 1327 O O . GLU A 1 178 ? 16.183 -28.823 46.676 1.00 66.94 178 GLU A O 1
ATOM 1332 N N . ARG A 1 179 ? 14.946 -27.462 45.394 1.00 61.56 179 ARG A N 1
ATOM 1333 C CA . ARG A 1 179 ? 14.324 -26.715 46.491 1.00 61.56 179 ARG A CA 1
ATOM 1334 C C . ARG A 1 179 ? 12.920 -26.259 46.101 1.00 61.56 179 ARG A C 1
ATOM 1336 O O . ARG A 1 179 ? 12.728 -25.801 44.975 1.00 61.56 179 ARG A O 1
ATOM 1343 N N . VAL A 1 180 ? 11.982 -26.376 47.039 1.00 61.12 180 VAL A N 1
ATOM 1344 C CA . VAL A 1 180 ? 10.628 -25.804 46.978 1.00 61.12 180 VAL A CA 1
ATOM 1345 C C . VAL A 1 180 ? 10.465 -24.816 48.115 1.00 61.12 180 VAL A C 1
ATOM 1347 O O . VAL A 1 180 ? 11.030 -25.105 49.197 1.00 61.12 180 VAL A O 1
#

Sequence (180 aa):
MKSGKPLAALLALAAVVTAGPALADPRLVSTHYDEDKVVRVNGKLGVQATIAFADGESIENVAVGDSQKWQITPSKSGDLLFVKPLEGGARTNMTVVTDKRTYFFDLVASASTNPVYRLRFTYDEEKPGASPAPQQAAGTELTEAERAALTGDVPEPVDPAQLNFAWKSKGSAKLLPERV

Foldseek 3Di:
DDDDDDDDDDDDDDDDDDDDPDPPDPLAAEEADDQPDAAEFEAEAPAKAKEFEDVVKAWDDKDKDDCVQWDWDADPVRGIIIIHGPDAQDWTKMWIDIPQGIHIYIYGYHPPDDGRRYYYYDYDPPPPPPPPPPPPVVPPPQPPQSVCVVVVNHPPPDDPVPDDPPDDDDDDPVPDDPDD

Nearest PDB structures (foldseek):
  8rt5-assembly1_B  TM=9.315E-01  e=2.860E-11  Escherichia coli
  8rt8-assembly1_z  TM=9.203E-01  e=1.382E-10  Escherichia coli
  8rt6-assembly1_B  TM=7.982E-01  e=1.152E-10  Escherichia coli
  6gyb-assembly1_b  TM=6.007E-01  e=2.244E-10  Xanthomonas citri pv. citri str. 306
  7muy-assembly1_XH  TM=7.700E-01  e=2.111E-07  Legionella pneumophila